Protein AF-A0A382Y6F1-F1 (afdb_monomer)

Structure (mmCIF, N/CA/C/O backbone):
data_AF-A0A382Y6F1-F1
#
_entry.id   AF-A0A382Y6F1-F1
#
loop_
_atom_site.group_PDB
_atom_site.id
_atom_site.type_symbol
_atom_site.label_atom_id
_atom_site.label_alt_id
_atom_site.label_comp_id
_atom_site.label_asym_id
_atom_site.label_entity_id
_atom_site.label_seq_id
_atom_site.pdbx_PDB_ins_code
_atom_site.Cartn_x
_atom_site.Cartn_y
_atom_site.Cartn_z
_atom_site.occupancy
_atom_site.B_iso_or_equiv
_atom_site.auth_seq_id
_atom_site.auth_comp_id
_atom_site.auth_asym_id
_atom_site.auth_atom_id
_atom_site.pdbx_PDB_model_num
ATOM 1 N N . MET A 1 1 ? -37.291 6.397 61.965 1.00 59.62 1 MET A N 1
ATOM 2 C CA . MET A 1 1 ? -37.569 5.621 60.736 1.00 59.62 1 MET A CA 1
ATOM 3 C C . MET A 1 1 ? -37.131 4.192 60.975 1.00 59.62 1 MET A C 1
ATOM 5 O O . MET A 1 1 ? -36.082 4.003 61.579 1.00 59.62 1 MET A O 1
ATOM 9 N N . ALA A 1 2 ? -37.925 3.203 60.569 1.00 69.38 2 ALA A N 1
ATOM 10 C CA . ALA A 1 2 ? -37.496 1.810 60.642 1.00 69.38 2 ALA A CA 1
ATOM 11 C C . ALA A 1 2 ? -36.341 1.593 59.651 1.00 69.38 2 ALA A C 1
ATOM 13 O O . ALA A 1 2 ? -36.499 1.849 58.460 1.00 69.38 2 ALA A O 1
ATOM 14 N N . GLN A 1 3 ? -35.178 1.169 60.147 1.00 81.94 3 GLN A N 1
ATOM 15 C CA . GLN A 1 3 ? -34.043 0.792 59.309 1.00 81.94 3 GLN A CA 1
ATOM 16 C C . GLN A 1 3 ? -34.113 -0.715 59.071 1.00 81.94 3 GLN A C 1
ATOM 18 O O . GLN A 1 3 ? -33.743 -1.520 59.928 1.00 81.94 3 GLN A O 1
ATOM 23 N N . TRP A 1 4 ? -34.626 -1.103 57.911 1.00 77.06 4 TRP A N 1
ATOM 24 C CA . TRP A 1 4 ? -34.653 -2.499 57.495 1.00 77.06 4 TRP A CA 1
ATOM 25 C C . TRP A 1 4 ? -33.256 -2.900 57.026 1.00 77.06 4 TRP A C 1
ATOM 27 O O . TRP A 1 4 ? -32.719 -2.313 56.093 1.00 77.06 4 TRP A O 1
ATOM 37 N N . ARG A 1 5 ? -32.643 -3.884 57.691 1.00 82.56 5 ARG A N 1
ATOM 38 C CA . ARG A 1 5 ? -31.288 -4.360 57.349 1.00 82.56 5 ARG A CA 1
ATOM 39 C C . ARG A 1 5 ? -31.281 -5.406 56.233 1.00 82.56 5 ARG A C 1
ATOM 41 O O . ARG A 1 5 ? -30.249 -5.625 55.614 1.00 82.56 5 ARG A O 1
ATOM 48 N N . LYS A 1 6 ? -32.417 -6.072 56.009 1.00 86.06 6 LYS A N 1
ATOM 49 C CA . LYS A 1 6 ? -32.609 -7.087 54.971 1.00 86.06 6 LYS A CA 1
ATOM 50 C C . LYS A 1 6 ? -34.077 -7.108 54.567 1.00 86.06 6 LYS A C 1
ATOM 52 O O . LYS A 1 6 ? -34.945 -7.197 55.432 1.00 86.06 6 LYS A O 1
ATOM 57 N N . VAL A 1 7 ? -34.333 -7.048 53.268 1.00 85.12 7 VAL A N 1
ATOM 58 C CA . VAL A 1 7 ? -35.661 -7.225 52.676 1.00 85.12 7 VAL A CA 1
ATOM 59 C C . VAL A 1 7 ? -35.587 -8.468 51.799 1.00 85.12 7 VAL A C 1
ATOM 61 O O . VAL A 1 7 ? -34.683 -8.587 50.977 1.00 85.12 7 VAL A O 1
ATOM 64 N N . VAL A 1 8 ? -36.495 -9.418 52.015 1.00 86.38 8 VAL A N 1
ATOM 65 C CA . VAL A 1 8 ? -36.628 -10.628 51.195 1.00 86.38 8 VAL A CA 1
ATOM 66 C C . VAL A 1 8 ? -38.060 -10.666 50.697 1.00 86.38 8 VAL A C 1
ATOM 68 O O . VAL A 1 8 ? -38.986 -10.646 51.505 1.00 86.38 8 VAL A O 1
ATOM 71 N N . VAL A 1 9 ? -38.231 -10.711 49.381 1.00 87.31 9 VAL A N 1
ATOM 72 C CA . VAL A 1 9 ? -39.531 -10.882 48.730 1.00 87.31 9 VAL A CA 1
ATOM 73 C C . VAL A 1 9 ? -39.550 -12.284 48.134 1.00 87.31 9 VAL A C 1
ATOM 75 O O . VAL A 1 9 ? -38.629 -12.656 47.409 1.00 87.31 9 VAL A O 1
ATOM 78 N N . SER A 1 10 ? -40.559 -13.084 48.477 1.00 89.31 10 SER A N 1
ATOM 79 C CA . SER A 1 10 ? -40.753 -14.432 47.944 1.00 89.31 10 SER A CA 1
ATOM 80 C C . SER A 1 10 ? -42.104 -14.531 47.240 1.00 89.31 10 SER A C 1
ATOM 82 O O . SER A 1 10 ? -43.112 -14.041 47.739 1.00 89.31 10 SER A O 1
ATOM 84 N N . GLY A 1 11 ? -42.125 -15.174 46.070 1.00 88.44 11 GLY A N 1
ATOM 85 C CA . GLY A 1 11 ? -43.357 -15.433 45.315 1.00 88.44 11 GLY A CA 1
ATOM 86 C C . GLY A 1 11 ? -43.872 -14.280 44.444 1.00 88.44 11 GLY A C 1
ATOM 87 O O . GLY A 1 11 ? -44.917 -14.439 43.821 1.00 88.44 11 GLY A O 1
ATOM 88 N N . SER A 1 12 ? -43.162 -13.150 44.358 1.00 87.56 12 SER A N 1
ATOM 89 C CA . SER A 1 12 ? -43.493 -12.038 43.455 1.00 87.56 12 SER A CA 1
ATOM 90 C C . SER A 1 12 ? -42.253 -11.243 43.037 1.00 87.56 12 SER A C 1
ATOM 92 O O . SER A 1 12 ? -41.193 -11.353 43.657 1.00 87.56 12 SER A O 1
ATOM 94 N N . THR A 1 13 ? -42.397 -10.406 42.007 1.00 86.62 13 THR A N 1
ATOM 95 C CA . THR A 1 13 ? -41.397 -9.398 41.632 1.00 86.62 13 THR A CA 1
ATOM 96 C C . THR A 1 13 ? -41.461 -8.228 42.610 1.00 86.62 13 THR A C 1
ATOM 98 O O . THR A 1 13 ? -42.547 -7.779 42.977 1.00 86.62 13 THR A O 1
ATOM 101 N N . ALA A 1 14 ? -40.304 -7.741 43.053 1.00 89.12 14 ALA A N 1
ATOM 102 C CA . ALA A 1 14 ? -40.222 -6.482 43.779 1.00 89.12 14 ALA A CA 1
ATOM 103 C C . ALA A 1 14 ? -40.112 -5.334 42.768 1.00 89.12 14 ALA A C 1
ATOM 105 O O . ALA A 1 14 ? -39.181 -5.309 41.966 1.00 89.12 14 ALA A O 1
ATOM 106 N N . GLU A 1 15 ? -41.052 -4.396 42.809 1.00 89.44 15 GLU A N 1
ATOM 107 C CA . GLU A 1 15 ? -41.037 -3.203 41.963 1.00 89.44 15 GLU A CA 1
ATOM 108 C C . GLU A 1 15 ? -40.514 -2.009 42.764 1.00 89.44 15 GLU A C 1
ATOM 110 O O . GLU A 1 15 ? -40.994 -1.713 43.861 1.00 89.44 15 GLU A O 1
ATOM 115 N N . PHE A 1 16 ? -39.514 -1.322 42.213 1.00 89.62 16 PHE A N 1
ATOM 116 C CA . PHE A 1 16 ? -38.912 -0.136 42.811 1.00 89.62 16 PHE A CA 1
ATOM 117 C C . PHE A 1 16 ? -38.922 1.004 41.796 1.00 89.62 16 PHE A C 1
ATOM 119 O O . PHE A 1 16 ? -38.462 0.834 40.672 1.00 89.62 16 PHE A O 1
ATOM 126 N N . ASN A 1 17 ? -39.386 2.185 42.207 1.00 89.44 17 ASN A N 1
ATOM 127 C CA . ASN A 1 17 ? -39.376 3.374 41.345 1.00 89.44 17 ASN A CA 1
ATOM 128 C C . ASN A 1 17 ? -37.986 4.023 41.262 1.00 89.44 17 ASN A C 1
ATOM 130 O O . ASN A 1 17 ? -37.622 4.597 40.243 1.00 89.44 17 ASN A O 1
ATOM 134 N N . HIS A 1 18 ? -37.224 3.967 42.356 1.00 91.62 18 HIS A N 1
ATOM 135 C CA . HIS A 1 18 ? -35.871 4.501 42.448 1.00 91.62 18 HIS A CA 1
ATOM 136 C C . HIS A 1 18 ? -35.058 3.617 43.388 1.00 91.62 18 HIS A C 1
ATOM 138 O O . HIS A 1 18 ? -35.472 3.358 44.520 1.00 91.62 18 HIS A O 1
ATOM 144 N N . VAL A 1 19 ? -33.891 3.179 42.929 1.00 91.88 19 VAL A N 1
ATOM 145 C CA . VAL A 1 19 ? -32.945 2.402 43.728 1.00 91.88 19 VAL A CA 1
ATOM 146 C C . VAL A 1 19 ? -31.726 3.280 43.980 1.00 91.88 19 VAL A C 1
ATOM 148 O O . VAL A 1 19 ? -30.981 3.590 43.059 1.00 91.88 19 VAL A O 1
ATOM 151 N N . SER A 1 20 ? -31.531 3.686 45.233 1.00 91.75 20 SER A N 1
ATOM 152 C CA . SER A 1 20 ? -30.320 4.371 45.689 1.00 91.75 20 SER A CA 1
ATOM 153 C C . SER A 1 20 ? -29.572 3.442 46.638 1.00 91.75 20 SER A C 1
ATOM 155 O O . SER A 1 20 ? -30.164 2.912 47.581 1.00 91.75 20 SER A O 1
ATOM 157 N N . ALA A 1 21 ? -28.285 3.222 46.379 1.00 91.62 21 ALA A N 1
ATOM 158 C CA . ALA A 1 21 ? -27.432 2.364 47.188 1.00 91.62 21 ALA A CA 1
ATOM 159 C C . ALA A 1 21 ? -26.293 3.186 47.798 1.00 91.62 21 ALA A C 1
ATOM 161 O O . ALA A 1 21 ? -25.649 3.973 47.113 1.00 91.62 21 ALA A O 1
ATOM 162 N N . SER A 1 22 ? -26.003 2.974 49.083 1.00 91.81 22 SER A N 1
ATOM 163 C CA . SER A 1 22 ? -24.829 3.558 49.751 1.00 91.81 22 SER A CA 1
ATOM 164 C C . SER A 1 22 ? -23.542 2.749 49.510 1.00 91.81 22 SER A C 1
ATOM 166 O O . SER A 1 22 ? -22.565 2.926 50.232 1.00 91.81 22 SER A O 1
ATOM 168 N N . GLY A 1 23 ? -23.569 1.801 48.570 1.00 93.00 23 GLY A N 1
ATOM 169 C CA . GLY A 1 23 ? -22.500 0.856 48.259 1.00 93.00 23 GLY A CA 1
ATOM 170 C C . GLY A 1 23 ? -22.827 0.053 46.997 1.00 93.00 23 GLY A C 1
ATOM 171 O O . GLY A 1 23 ? -23.703 0.441 46.225 1.00 93.00 23 GLY A O 1
ATOM 172 N N . ASN A 1 24 ? -22.143 -1.075 46.800 1.00 94.25 24 ASN A N 1
ATOM 173 C CA . ASN A 1 24 ? -22.275 -1.876 45.581 1.00 94.25 24 ASN A CA 1
ATOM 174 C C . ASN A 1 24 ? -23.647 -2.560 45.474 1.00 94.25 24 ASN A C 1
ATOM 176 O O . ASN A 1 24 ? -24.163 -3.111 46.448 1.00 94.25 24 ASN A O 1
ATOM 180 N N . LEU A 1 25 ? -24.179 -2.610 44.254 1.00 94.19 25 LEU A N 1
ATOM 181 C CA . LEU A 1 25 ? -25.236 -3.541 43.868 1.00 94.19 25 LEU A CA 1
ATOM 182 C C . LEU A 1 25 ? -24.564 -4.810 43.335 1.00 94.19 25 LEU A C 1
ATOM 184 O O . LEU A 1 25 ? -23.837 -4.748 42.348 1.00 94.19 25 LEU A O 1
ATOM 188 N N . VAL A 1 26 ? -24.764 -5.946 44.008 1.00 93.56 26 VAL A N 1
ATOM 189 C CA . VAL A 1 26 ? -24.103 -7.217 43.670 1.00 93.56 26 VAL A CA 1
ATOM 190 C C . VAL A 1 26 ? -25.130 -8.325 43.424 1.00 93.56 26 VAL A C 1
ATOM 192 O O . VAL A 1 26 ? -26.099 -8.426 44.183 1.00 93.56 26 VAL A O 1
ATOM 195 N N . PRO A 1 27 ? -24.945 -9.170 42.395 1.00 93.94 27 PRO A N 1
ATOM 196 C CA . PRO A 1 27 ? -25.761 -10.363 42.226 1.00 93.94 27 PRO A CA 1
ATOM 197 C C . PRO A 1 27 ? -25.438 -11.392 43.318 1.00 93.94 27 PRO A C 1
ATOM 199 O O . PRO A 1 27 ? -24.345 -11.406 43.883 1.00 93.94 27 PRO A O 1
ATOM 202 N N . VAL A 1 28 ? -26.391 -12.278 43.614 1.00 91.19 28 VAL A N 1
ATOM 203 C CA . VAL A 1 28 ? -26.206 -13.338 44.627 1.00 91.19 28 VAL A CA 1
ATOM 204 C C . VAL A 1 28 ? -25.256 -14.432 44.124 1.00 91.19 28 VAL A C 1
ATOM 206 O O . VAL A 1 28 ? -24.530 -15.039 44.907 1.00 91.19 28 VAL A O 1
ATOM 209 N N . THR A 1 29 ? -25.262 -14.671 42.814 1.00 92.94 29 THR A N 1
ATOM 210 C CA . THR A 1 29 ? -24.494 -15.704 42.109 1.00 92.94 29 THR A CA 1
ATOM 211 C C . THR A 1 29 ? -24.084 -15.184 40.737 1.00 92.94 29 THR A C 1
ATOM 213 O O . THR A 1 29 ? -24.840 -14.446 40.100 1.00 92.94 29 THR A O 1
ATOM 216 N N . THR A 1 30 ? -22.911 -15.589 40.264 1.00 94.12 30 THR A N 1
ATOM 217 C CA . THR A 1 30 ? -22.424 -15.263 38.918 1.00 94.12 30 THR A CA 1
ATOM 218 C C . THR A 1 30 ? -23.316 -15.883 37.839 1.00 94.12 30 THR A C 1
ATOM 220 O O . THR A 1 30 ? -23.894 -16.943 38.064 1.00 94.12 30 THR A O 1
ATOM 223 N N . ASP A 1 31 ? -23.403 -15.231 36.676 1.00 90.75 31 ASP A N 1
ATOM 224 C CA . ASP A 1 31 ? -24.049 -15.750 35.454 1.00 90.75 31 ASP A CA 1
ATOM 225 C C . ASP A 1 31 ? -25.576 -15.989 35.519 1.00 90.75 31 ASP A C 1
ATOM 227 O O . ASP A 1 31 ? -26.138 -16.714 34.710 1.00 90.75 31 ASP A O 1
ATOM 231 N N . LEU A 1 32 ? -26.287 -15.374 36.476 1.00 90.25 32 LEU A N 1
ATOM 232 C CA . LEU A 1 32 ? -27.757 -15.491 36.561 1.00 90.25 32 LEU A CA 1
ATOM 233 C C . LEU A 1 32 ? -28.509 -14.158 36.484 1.00 90.25 32 LEU A C 1
ATOM 235 O O . LEU A 1 32 ? -29.658 -14.127 36.051 1.00 90.25 32 LEU A O 1
ATOM 239 N N . SER A 1 33 ? -27.913 -13.059 36.950 1.00 92.81 33 SER A N 1
ATOM 240 C CA . SER A 1 33 ? -28.568 -11.744 36.965 1.00 92.81 33 SER A CA 1
ATOM 241 C C . SER A 1 33 ? -28.112 -10.892 35.785 1.00 92.81 33 SER A C 1
ATOM 243 O O . SER A 1 33 ? -26.913 -10.739 35.568 1.00 92.81 33 SER A O 1
ATOM 245 N N . SER A 1 34 ? -29.064 -10.296 35.066 1.00 94.31 34 SER A N 1
ATOM 246 C CA . SER A 1 34 ? -28.812 -9.328 33.997 1.00 94.31 34 SER A CA 1
ATOM 247 C C . SER A 1 34 ? -29.134 -7.900 34.441 1.00 94.31 34 SER A C 1
ATOM 249 O O . SER A 1 34 ? -29.949 -7.674 35.338 1.00 94.31 34 SER A O 1
ATOM 251 N N . LEU A 1 35 ? -28.526 -6.921 33.770 1.00 94.31 35 LEU A N 1
ATOM 252 C CA . LEU A 1 35 ? -28.945 -5.525 33.839 1.00 94.31 35 LEU A CA 1
ATOM 253 C C . LEU A 1 35 ? -29.891 -5.239 32.664 1.00 94.31 35 LEU A C 1
ATOM 255 O O . LEU A 1 35 ? -29.450 -5.040 31.536 1.00 94.31 35 LEU A O 1
ATOM 259 N N . GLY A 1 36 ? -31.197 -5.255 32.931 1.00 94.50 36 GLY A N 1
ATOM 260 C CA . GLY A 1 36 ? -32.233 -5.114 31.903 1.00 94.50 36 GLY A CA 1
ATOM 261 C C . GLY A 1 36 ? -32.565 -6.423 31.173 1.00 94.50 36 GLY A C 1
ATOM 262 O O . GLY A 1 36 ? -32.078 -7.503 31.522 1.00 94.50 36 GLY A O 1
ATOM 263 N N . THR A 1 37 ? -33.445 -6.322 30.174 1.00 95.25 37 THR A N 1
ATOM 264 C CA . THR A 1 37 ? -33.890 -7.430 29.307 1.00 95.25 37 THR A CA 1
ATOM 265 C C . THR A 1 37 ? -33.985 -6.970 27.846 1.00 95.25 37 THR A C 1
ATOM 267 O O . THR A 1 37 ? -33.882 -5.778 27.563 1.00 95.25 37 THR A O 1
ATOM 270 N N . SER A 1 38 ? -34.264 -7.886 26.912 1.00 94.94 38 SER A N 1
ATOM 271 C CA . SER A 1 38 ? -34.440 -7.566 25.483 1.00 94.94 38 SER A CA 1
ATOM 272 C C . SER A 1 38 ? -35.618 -6.633 25.168 1.00 94.94 38 SER A C 1
ATOM 274 O O . SER A 1 38 ? -35.669 -6.070 24.080 1.00 94.94 38 SER A O 1
ATOM 276 N N . THR A 1 39 ? -36.564 -6.467 26.097 1.00 96.00 39 THR A N 1
ATOM 277 C CA . THR A 1 39 ? -37.741 -5.590 25.930 1.00 96.00 39 THR A CA 1
ATOM 278 C C . THR A 1 39 ? -37.810 -4.471 26.968 1.00 96.00 39 THR A C 1
ATOM 280 O O . THR A 1 39 ? -38.656 -3.589 26.857 1.00 96.00 39 THR A O 1
ATOM 283 N N . LEU A 1 40 ? -36.918 -4.493 27.963 1.00 93.88 40 LEU A N 1
ATOM 284 C CA . LEU A 1 40 ? -36.822 -3.510 29.042 1.00 93.88 40 LEU A CA 1
ATOM 285 C C . LEU A 1 40 ? -35.360 -3.083 29.167 1.00 93.88 40 LEU A C 1
ATOM 287 O O . LEU A 1 40 ? -34.591 -3.659 29.942 1.00 93.88 40 LEU A O 1
ATOM 291 N N . ASN A 1 41 ? -34.979 -2.111 28.349 1.00 95.62 41 ASN A N 1
ATOM 292 C CA . ASN A 1 41 ? -33.641 -1.546 28.297 1.00 95.62 41 ASN A CA 1
ATOM 293 C C . ASN A 1 41 ? -33.525 -0.291 29.172 1.00 95.62 41 ASN A C 1
ATOM 295 O O . ASN A 1 41 ? -34.500 0.413 29.433 1.00 95.62 41 ASN A O 1
ATOM 299 N N . PHE A 1 42 ? -32.300 -0.004 29.608 1.00 95.94 42 PHE A N 1
ATOM 300 C CA . PHE A 1 42 ? -31.955 1.323 30.107 1.00 95.94 42 PHE A CA 1
ATOM 301 C C . PHE A 1 42 ? -31.768 2.255 28.911 1.00 95.94 42 PHE A C 1
ATOM 303 O O . PHE A 1 42 ? -31.243 1.830 27.881 1.00 95.94 42 PHE A O 1
ATOM 310 N N . SER A 1 43 ? -32.198 3.511 29.039 1.00 96.19 43 SER A N 1
ATOM 311 C CA . SER A 1 43 ? -31.938 4.518 28.006 1.00 96.19 43 SER A CA 1
ATOM 312 C C . SER A 1 43 ? -30.449 4.829 27.905 1.00 96.19 43 SER A C 1
ATOM 314 O O . SER A 1 43 ? -29.920 4.951 26.808 1.00 96.19 43 SER A O 1
ATOM 316 N N . ASP A 1 44 ? -29.782 4.907 29.057 1.00 96.88 44 ASP A N 1
ATOM 317 C CA . ASP A 1 44 ? -28.420 5.397 29.181 1.00 96.88 44 ASP A CA 1
ATOM 318 C C . ASP A 1 44 ? -27.648 4.622 30.251 1.00 96.88 44 ASP A C 1
ATOM 320 O O . ASP A 1 44 ? -28.222 4.082 31.204 1.00 96.88 44 ASP A O 1
ATOM 324 N N . LEU A 1 45 ? -26.323 4.637 30.120 1.00 94.25 45 LEU A N 1
ATOM 325 C CA . LEU A 1 45 ? -25.384 4.167 31.129 1.00 94.25 45 LEU A CA 1
ATOM 326 C C . LEU A 1 45 ? -24.369 5.280 31.406 1.00 94.25 45 LEU A C 1
ATOM 328 O O . LEU A 1 45 ? -23.522 5.578 30.569 1.00 94.25 45 LEU A O 1
ATOM 332 N N . PHE A 1 46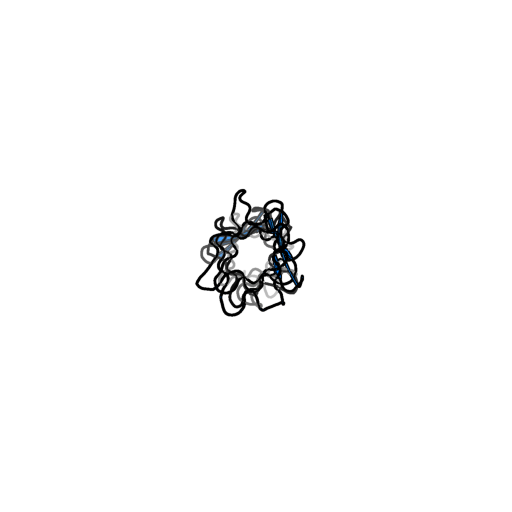 ? -24.453 5.888 32.589 1.00 93.44 46 PHE A N 1
ATOM 333 C CA . PHE A 1 46 ? -23.512 6.914 33.035 1.00 93.44 46 PHE A CA 1
ATOM 334 C C . PHE A 1 46 ? -22.543 6.310 34.047 1.00 93.44 46 PHE A C 1
ATOM 336 O O . PHE A 1 46 ? -22.962 5.793 35.083 1.00 93.44 46 PHE A O 1
ATOM 343 N N . LEU A 1 47 ? -21.252 6.382 33.742 1.00 93.19 47 LEU A N 1
ATOM 344 C CA . LEU A 1 47 ? -20.174 5.848 34.563 1.00 93.19 47 LEU A CA 1
ATOM 345 C C . LEU A 1 47 ? -19.160 6.958 34.846 1.00 93.19 47 LEU A C 1
ATOM 347 O O . LEU A 1 47 ? -18.815 7.721 33.947 1.00 93.19 47 LEU A O 1
ATOM 351 N N . ASP A 1 48 ? -18.685 7.046 36.086 1.00 91.94 48 ASP A N 1
ATOM 352 C CA . ASP A 1 48 ? -17.665 8.027 36.472 1.00 91.94 48 ASP A CA 1
ATOM 353 C C . ASP A 1 48 ? -16.288 7.675 35.876 1.00 91.94 48 ASP A C 1
ATOM 355 O O . ASP A 1 48 ? -16.068 6.547 35.425 1.00 91.94 48 ASP A O 1
ATOM 359 N N . SER A 1 49 ? -15.363 8.636 35.865 1.00 87.62 49 SER A N 1
ATOM 360 C CA . SER A 1 49 ? -13.976 8.446 35.417 1.00 87.62 49 SER A CA 1
ATOM 361 C C . SER A 1 49 ? -13.306 7.277 36.143 1.00 87.62 49 SER A C 1
ATOM 363 O O . SER A 1 49 ? -13.371 7.179 37.370 1.00 87.62 49 SER A O 1
ATOM 365 N N . GLY A 1 50 ? -12.665 6.381 35.386 1.00 87.00 50 GLY A N 1
ATOM 366 C CA . GLY A 1 50 ? -12.035 5.176 35.934 1.00 87.00 50 GLY A CA 1
ATOM 367 C C . GLY A 1 50 ? -13.002 4.033 36.260 1.00 87.00 50 GLY A C 1
ATOM 368 O O . GLY A 1 50 ? -12.582 3.032 36.843 1.00 87.00 50 GLY A O 1
ATOM 369 N N . ALA A 1 51 ? -14.282 4.141 35.892 1.00 94.44 51 ALA A N 1
ATOM 370 C CA . ALA A 1 51 ? -15.190 3.002 35.952 1.00 94.44 51 ALA A CA 1
ATOM 371 C C . ALA A 1 51 ? -14.703 1.848 35.061 1.00 94.44 51 ALA A C 1
ATOM 373 O O . ALA A 1 51 ? -14.146 2.062 33.984 1.00 94.44 51 ALA A O 1
ATOM 374 N N . VAL A 1 52 ? -14.966 0.620 35.513 1.00 95.69 52 VAL A N 1
ATOM 375 C CA . VAL A 1 52 ? -14.546 -0.615 34.844 1.00 95.69 52 VAL A CA 1
ATOM 376 C C . VAL A 1 52 ? -15.773 -1.458 34.524 1.00 95.69 52 VAL A C 1
ATOM 378 O O . VAL A 1 52 ? -16.490 -1.883 35.433 1.00 95.69 52 VAL A O 1
ATOM 381 N N . VAL A 1 53 ? -15.987 -1.757 33.246 1.00 96.44 53 VAL A N 1
ATOM 382 C CA . VAL A 1 53 ? -16.840 -2.879 32.838 1.00 96.44 53 VAL A CA 1
ATOM 383 C C . VAL A 1 53 ? -15.943 -4.105 32.768 1.00 96.44 53 VAL A C 1
ATOM 385 O O . VAL A 1 53 ? -15.060 -4.175 31.921 1.00 96.44 53 VAL A O 1
ATOM 388 N N . ASN A 1 54 ? -16.122 -5.038 33.699 1.00 95.38 54 ASN A N 1
ATOM 389 C CA . ASN A 1 54 ? -15.246 -6.194 33.857 1.00 95.38 54 ASN A CA 1
ATOM 390 C C . ASN A 1 54 ? -15.953 -7.471 33.389 1.00 95.38 54 ASN A C 1
ATOM 392 O O . ASN A 1 54 ? -16.969 -7.875 33.960 1.00 95.38 54 ASN A O 1
ATOM 396 N N . PHE A 1 55 ? -15.394 -8.110 32.369 1.00 95.50 55 PHE A N 1
ATOM 397 C CA . PHE A 1 55 ? -15.868 -9.370 31.822 1.00 95.50 55 PHE A CA 1
ATOM 398 C C . PHE A 1 55 ? -15.075 -10.536 32.415 1.00 95.50 55 PHE A C 1
ATOM 400 O O . PHE A 1 55 ? -13.845 -10.516 32.475 1.00 95.50 55 PHE A O 1
ATOM 407 N N . ASN A 1 56 ? -15.810 -11.562 32.856 1.00 94.50 56 ASN A N 1
ATOM 408 C CA . ASN A 1 56 ? -15.269 -12.814 33.389 1.00 94.50 56 ASN A CA 1
ATOM 409 C C . ASN A 1 56 ? -14.137 -12.622 34.424 1.00 94.50 56 ASN A C 1
ATOM 411 O O . ASN A 1 56 ? -13.121 -13.308 34.407 1.00 94.50 56 ASN A O 1
ATOM 415 N N . SER A 1 57 ? -14.322 -11.686 35.358 1.00 94.50 57 SER A N 1
ATOM 416 C CA . SER A 1 57 ? -13.381 -11.433 36.461 1.00 94.50 57 SER A CA 1
ATOM 417 C C . SER A 1 57 ? -11.961 -11.034 36.022 1.00 94.50 57 SER A C 1
ATOM 419 O O . SER A 1 57 ? -10.995 -11.350 36.715 1.00 94.50 57 SER A O 1
ATOM 421 N N . GLY A 1 58 ? -11.835 -10.297 34.917 1.00 93.19 58 GLY A N 1
ATOM 422 C CA . GLY A 1 58 ? -10.588 -9.678 34.460 1.00 93.19 58 GLY A CA 1
ATOM 423 C C . GLY A 1 58 ? -10.011 -10.280 33.184 1.00 93.19 58 GLY A C 1
ATOM 424 O O . GLY A 1 58 ? -8.926 -9.880 32.789 1.00 93.19 58 GLY A O 1
ATOM 425 N N . ASP A 1 59 ? -10.720 -11.210 32.544 1.00 93.44 59 ASP A N 1
ATOM 426 C CA . ASP A 1 59 ? -10.346 -11.721 31.218 1.00 93.44 59 ASP A CA 1
ATOM 427 C C . ASP A 1 59 ? -10.379 -10.605 30.164 1.00 93.44 59 ASP A C 1
ATOM 429 O O . ASP A 1 59 ? -9.515 -10.514 29.299 1.00 93.44 59 ASP A O 1
ATOM 433 N N . MET A 1 60 ? -11.372 -9.722 30.290 1.00 96.31 60 MET A N 1
ATOM 434 C CA . MET A 1 60 ? -11.539 -8.537 29.462 1.00 96.31 60 MET A CA 1
ATOM 435 C C . MET A 1 60 ? -12.061 -7.378 30.308 1.00 96.31 60 MET A C 1
ATOM 437 O O . MET A 1 60 ? -12.942 -7.571 31.151 1.00 96.31 60 MET A O 1
ATOM 441 N N . THR A 1 61 ? -11.580 -6.158 30.078 1.00 95.19 61 THR A N 1
ATOM 442 C CA . THR A 1 61 ? -12.150 -4.958 30.707 1.00 95.19 61 THR A CA 1
ATOM 443 C C . THR A 1 61 ? -12.332 -3.815 29.721 1.00 95.19 61 THR A C 1
ATOM 445 O O . THR A 1 61 ? -11.549 -3.653 28.791 1.00 95.19 61 THR A O 1
ATOM 448 N N . LEU A 1 62 ? -13.374 -3.013 29.946 1.00 95.06 62 LEU A N 1
ATOM 449 C CA . LEU A 1 62 ? -13.566 -1.720 29.302 1.00 95.06 62 LEU A CA 1
ATOM 450 C C . LEU A 1 62 ? -13.419 -0.628 30.357 1.00 95.06 62 LEU A C 1
ATOM 452 O O . LEU A 1 62 ? -14.183 -0.593 31.327 1.00 95.06 62 LEU A O 1
ATOM 456 N N . THR A 1 63 ? -12.448 0.256 30.171 1.00 93.19 63 THR A N 1
ATOM 457 C CA . THR A 1 63 ? -12.235 1.417 31.042 1.00 93.19 63 THR A CA 1
ATOM 458 C C . THR A 1 63 ? -12.250 2.698 30.224 1.00 93.19 63 THR A C 1
ATOM 460 O O . THR A 1 63 ? -12.139 2.665 28.997 1.00 93.19 63 THR A O 1
ATOM 463 N N . HIS A 1 64 ? -12.423 3.838 30.889 1.00 88.69 64 HIS A N 1
ATOM 464 C CA . HIS A 1 64 ? -12.300 5.136 30.237 1.00 88.69 64 HIS A CA 1
ATOM 465 C C . HIS A 1 64 ? -11.515 6.118 31.101 1.00 88.69 64 HIS A C 1
ATOM 467 O O . HIS A 1 64 ? -11.699 6.200 32.320 1.00 88.69 64 HIS A O 1
ATOM 473 N N . ALA A 1 65 ? -10.612 6.841 30.447 1.00 82.12 65 ALA A N 1
ATOM 474 C CA . ALA A 1 65 ? -9.825 7.920 31.024 1.00 82.12 65 ALA A CA 1
ATOM 475 C C . ALA A 1 65 ? -9.344 8.836 29.894 1.00 82.12 65 ALA A C 1
ATOM 477 O O . ALA A 1 65 ? -9.138 8.386 28.774 1.00 82.12 65 ALA A O 1
ATOM 478 N N . SER A 1 66 ? -9.136 10.123 30.179 1.00 79.69 66 SER A N 1
ATOM 479 C CA . SER A 1 66 ? -8.427 11.041 29.269 1.00 79.69 66 SER A CA 1
ATOM 480 C C . SER A 1 66 ? -8.937 11.061 27.813 1.00 79.69 66 SER A C 1
ATOM 482 O O . SER A 1 66 ? -8.141 11.163 26.885 1.00 79.69 66 SER A O 1
ATOM 484 N N . ASN A 1 67 ? -10.262 11.014 27.616 1.00 79.25 67 ASN A N 1
ATOM 485 C CA . ASN A 1 67 ? -10.926 10.954 26.301 1.00 79.25 67 ASN A CA 1
ATOM 486 C C . ASN A 1 67 ? -10.623 9.686 25.476 1.00 79.25 67 ASN A C 1
ATOM 488 O O . ASN A 1 67 ? -10.761 9.700 24.256 1.00 79.25 67 ASN A O 1
ATOM 492 N N . GLU A 1 68 ? -10.247 8.592 26.133 1.00 80.94 68 GLU A N 1
ATOM 493 C CA . GLU A 1 68 ? -10.004 7.286 25.526 1.00 80.94 68 GLU A CA 1
ATOM 494 C C . GLU A 1 68 ? -10.893 6.218 26.176 1.00 80.94 68 GLU A C 1
ATOM 496 O O . GLU A 1 68 ? -11.169 6.258 27.379 1.00 80.94 68 GLU A O 1
ATOM 501 N N . VAL A 1 69 ? -11.318 5.244 25.369 1.00 87.94 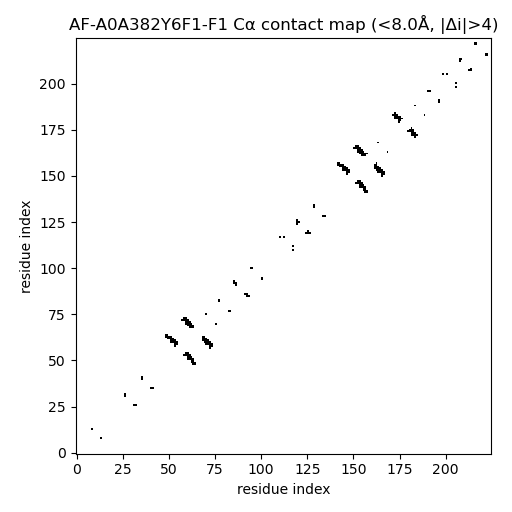69 VAL A N 1
ATOM 502 C CA . VAL A 1 69 ? -11.870 3.972 25.843 1.00 87.94 69 VAL A CA 1
ATOM 503 C C . VAL A 1 69 ? -10.804 2.903 25.649 1.00 87.94 69 VAL A C 1
ATOM 505 O O . VAL A 1 69 ? -10.356 2.678 24.526 1.00 87.94 69 VAL A O 1
ATOM 508 N N . GLN A 1 70 ? -10.418 2.239 26.733 1.00 87.44 70 GLN A N 1
ATOM 509 C CA . GLN A 1 70 ? -9.407 1.188 26.712 1.00 87.44 70 GLN A CA 1
ATOM 510 C C . GLN A 1 70 ? -10.074 -0.176 26.847 1.00 87.44 70 GLN A C 1
ATOM 512 O O . GLN A 1 70 ? -10.874 -0.394 27.759 1.00 87.44 70 GLN A O 1
ATOM 517 N N . VAL A 1 71 ? -9.720 -1.078 25.933 1.00 91.12 71 VAL A N 1
ATOM 518 C CA . VAL A 1 71 ? -10.036 -2.507 25.988 1.00 91.12 71 VAL A CA 1
ATOM 519 C C . VAL A 1 71 ? -8.761 -3.223 26.423 1.00 91.12 71 VAL A C 1
ATOM 521 O O . VAL A 1 71 ? -7.763 -3.151 25.708 1.00 91.12 71 VAL A O 1
ATOM 524 N N . ASP A 1 72 ? -8.786 -3.864 27.589 1.00 92.56 72 ASP A N 1
ATOM 525 C CA . ASP A 1 72 ? -7.664 -4.665 28.097 1.00 92.56 72 ASP A CA 1
ATOM 526 C C . ASP A 1 72 ? -8.052 -6.141 28.187 1.00 92.56 72 ASP A C 1
ATOM 528 O O . ASP A 1 72 ? -9.177 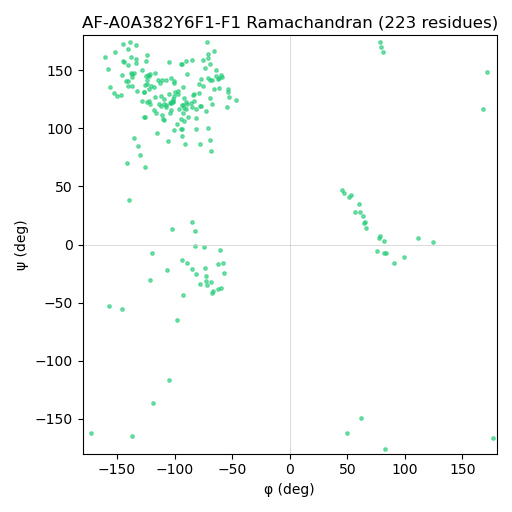-6.454 28.583 1.00 92.56 72 ASP A O 1
ATOM 532 N N . GLY A 1 73 ? -7.110 -7.023 27.847 1.00 88.12 73 GLY A N 1
ATOM 533 C CA . GLY A 1 73 ? -7.357 -8.441 27.581 1.00 88.12 73 GLY A CA 1
ATOM 534 C C . GLY A 1 73 ? -7.929 -8.708 26.180 1.00 88.12 73 GLY A C 1
ATOM 535 O O . GLY A 1 73 ? -8.290 -7.781 25.463 1.00 88.12 73 GLY A O 1
ATOM 536 N N . GLY A 1 74 ? -7.989 -9.988 25.791 1.00 86.19 74 GLY A N 1
ATOM 537 C CA . GLY A 1 74 ? -8.672 -10.481 24.582 1.00 86.19 74 GLY A CA 1
ATOM 538 C C . GLY A 1 74 ? -8.381 -9.770 23.246 1.00 86.19 74 GLY A C 1
ATOM 539 O O . GLY A 1 74 ? -7.396 -9.056 23.079 1.00 86.19 74 GLY A O 1
ATOM 540 N N . ASP A 1 75 ? -9.279 -9.995 22.281 1.00 83.19 75 ASP A N 1
ATOM 541 C CA . ASP A 1 75 ? -9.335 -9.282 21.001 1.00 83.19 75 ASP A CA 1
ATOM 542 C C . ASP A 1 75 ? -10.616 -8.435 20.945 1.00 83.19 75 ASP A C 1
ATOM 544 O O . ASP A 1 75 ? -11.703 -8.902 21.302 1.00 83.19 75 ASP A O 1
ATOM 548 N N . LEU A 1 76 ? -10.523 -7.205 20.431 1.00 86.06 76 LEU A N 1
ATOM 549 C CA . LEU A 1 76 ? -11.706 -6.452 20.014 1.00 86.06 76 LEU A CA 1
ATOM 550 C C . LEU A 1 76 ? -12.128 -6.920 18.617 1.00 86.06 76 LEU A C 1
ATOM 552 O O . LEU A 1 76 ? -11.567 -6.486 17.609 1.00 86.06 76 LEU A O 1
ATOM 556 N N . VAL A 1 77 ? -13.134 -7.791 18.560 1.00 81.38 77 VAL A N 1
ATOM 557 C CA . VAL A 1 77 ? -13.683 -8.295 17.296 1.00 81.38 77 VAL A CA 1
ATOM 558 C C . VAL A 1 77 ? -14.867 -7.437 16.857 1.00 81.38 77 VAL A C 1
ATOM 560 O O . VAL A 1 77 ? -15.878 -7.334 17.550 1.00 81.38 77 VAL A O 1
ATOM 563 N N . ILE A 1 78 ? -14.751 -6.831 15.676 1.00 80.75 78 ILE A N 1
ATOM 564 C CA . ILE A 1 78 ? -15.842 -6.117 15.011 1.00 80.75 78 ILE A CA 1
ATOM 565 C C . ILE A 1 78 ? -16.420 -7.043 13.937 1.00 80.75 78 ILE A C 1
ATOM 567 O O . ILE A 1 78 ? -15.857 -7.194 12.859 1.00 80.75 78 ILE A O 1
ATOM 571 N N . GLU A 1 79 ? -17.525 -7.707 14.269 1.00 75.12 79 GLU A N 1
ATOM 572 C CA . GLU A 1 79 ? -18.160 -8.731 13.429 1.00 75.12 79 GLU A CA 1
ATOM 573 C C . GLU A 1 79 ? -18.924 -8.139 12.230 1.00 75.12 79 GLU A C 1
ATOM 575 O O . GLU A 1 79 ? -19.407 -7.003 12.272 1.00 75.12 79 GLU A O 1
ATOM 580 N N . SER A 1 80 ? -19.149 -8.960 11.196 1.00 77.62 80 SER A N 1
ATOM 581 C CA . SER A 1 80 ? -19.934 -8.616 9.991 1.00 77.62 80 SER A CA 1
ATOM 582 C C . SER A 1 80 ? -19.343 -7.448 9.171 1.00 77.62 80 SER A C 1
ATOM 584 O O . SER A 1 80 ? -18.134 -7.278 9.097 1.00 77.62 80 SER A O 1
ATOM 586 N N . THR A 1 81 ? -20.175 -6.647 8.494 1.00 56.84 81 THR A N 1
ATOM 587 C CA . THR A 1 81 ? -19.743 -5.504 7.662 1.00 56.84 81 THR A CA 1
ATOM 588 C C . THR A 1 81 ? -19.533 -4.214 8.467 1.00 56.84 81 THR A C 1
ATOM 590 O O . THR A 1 81 ? -19.605 -3.115 7.908 1.00 56.84 81 THR A O 1
ATOM 593 N N . ASN A 1 82 ? -19.364 -4.319 9.788 1.00 60.66 82 ASN A N 1
ATOM 594 C CA . ASN A 1 82 ? -19.203 -3.163 10.664 1.00 60.66 82 ASN A CA 1
ATOM 595 C C . ASN A 1 82 ? -17.828 -2.515 10.444 1.00 60.66 82 ASN A C 1
ATOM 597 O O . ASN A 1 82 ? -16.834 -3.192 10.194 1.00 60.66 82 ASN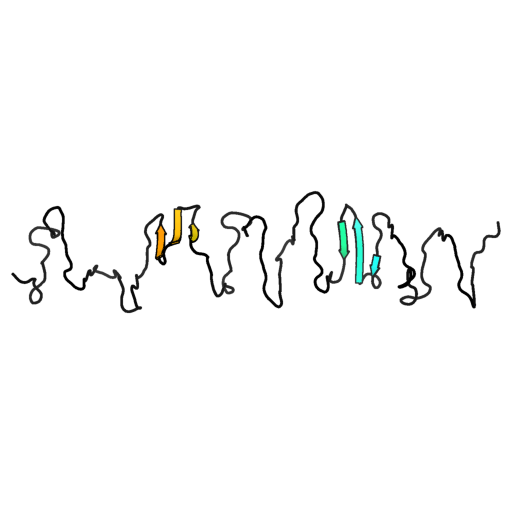 A O 1
ATOM 601 N N . LYS A 1 83 ? -17.773 -1.184 10.519 1.00 62.59 83 LYS A N 1
ATOM 602 C CA . LYS A 1 83 ? -16.547 -0.404 10.306 1.00 62.59 83 LYS A CA 1
ATOM 603 C C . LYS A 1 83 ? -15.986 0.067 11.643 1.00 62.59 83 LYS A C 1
ATOM 605 O O . LYS A 1 83 ? -16.751 0.484 12.509 1.00 62.59 83 LYS A O 1
ATOM 610 N N . ILE A 1 84 ? -14.661 0.091 11.768 1.00 76.56 84 ILE A N 1
ATOM 611 C CA . ILE A 1 84 ? -13.994 0.901 12.791 1.00 76.56 84 ILE A CA 1
ATOM 612 C C . ILE A 1 84 ? -13.914 2.321 12.236 1.00 76.56 84 ILE A C 1
ATOM 614 O O . ILE A 1 84 ? -13.207 2.577 11.263 1.00 76.56 84 ILE A O 1
ATOM 618 N N . GLY A 1 85 ? -14.703 3.228 12.807 1.00 62.94 85 GLY A N 1
ATOM 619 C CA . GLY A 1 85 ? -14.594 4.649 12.514 1.00 62.94 85 GLY A CA 1
ATOM 620 C C . GLY A 1 85 ? -13.458 5.250 13.330 1.00 62.94 85 GLY A C 1
ATOM 621 O O . GLY A 1 85 ? -13.534 5.276 14.554 1.00 62.94 85 GLY A O 1
ATOM 622 N N . PHE A 1 86 ? -12.433 5.750 12.657 1.00 68.25 86 PHE A N 1
ATOM 623 C CA . PHE A 1 86 ? -11.561 6.775 13.215 1.00 68.25 86 PHE A CA 1
ATOM 624 C C . PHE A 1 86 ? -12.209 8.106 12.804 1.00 68.25 86 PHE A C 1
ATOM 626 O O . PHE A 1 86 ? -12.562 8.265 11.636 1.00 68.25 86 PHE A O 1
ATOM 633 N N . GLY A 1 87 ? -12.553 8.970 13.764 1.00 51.03 87 GLY A N 1
ATOM 634 C CA . GLY A 1 87 ? -13.252 10.222 13.470 1.00 51.03 87 GLY A CA 1
ATOM 635 C C . GLY A 1 87 ? -13.808 10.926 14.709 1.00 51.03 87 GLY A C 1
ATOM 636 O O . GLY A 1 87 ? -14.690 10.417 15.396 1.00 51.03 87 GLY A O 1
ATOM 637 N N . GLY A 1 88 ? -13.291 12.128 14.964 1.00 50.78 88 GLY A N 1
ATOM 638 C CA . GLY A 1 88 ? -13.633 13.049 16.051 1.00 50.78 88 GLY A CA 1
ATOM 639 C C . GLY A 1 88 ? -12.616 14.195 16.052 1.00 50.78 88 GLY A C 1
ATOM 640 O O . GLY A 1 88 ? -11.484 14.008 15.618 1.00 50.78 88 GLY A O 1
ATOM 641 N N . ALA A 1 89 ? -12.996 15.409 16.452 1.00 52.38 89 ALA A N 1
ATOM 642 C CA . ALA A 1 89 ? -12.022 16.501 16.516 1.00 52.38 89 ALA A CA 1
ATOM 643 C C . ALA A 1 89 ? -10.965 16.209 17.607 1.00 52.38 89 ALA A C 1
ATOM 645 O O . ALA A 1 89 ? -11.368 15.888 18.727 1.00 52.38 89 ALA A O 1
ATOM 646 N N . PRO A 1 90 ? -9.651 16.379 17.344 1.00 50.19 90 PRO A N 1
ATOM 647 C CA . PRO A 1 90 ? -9.022 16.852 16.108 1.00 50.19 90 PRO A CA 1
ATOM 648 C C . PRO A 1 90 ? -8.683 15.730 15.102 1.00 50.19 90 PRO A C 1
ATOM 650 O O . PRO A 1 90 ? -8.316 14.617 15.458 1.00 50.19 90 PRO A O 1
ATOM 653 N N . SER A 1 91 ? -8.782 16.084 13.819 1.00 62.41 91 SER A N 1
ATOM 654 C CA . SER A 1 91 ? -8.721 15.235 12.624 1.00 62.41 91 SER A CA 1
ATOM 655 C C . SER A 1 91 ? -7.348 14.609 12.327 1.00 62.41 91 SER A C 1
ATOM 657 O O . SER A 1 91 ? -6.631 15.070 11.434 1.00 62.41 91 SER A O 1
ATOM 659 N N . THR A 1 92 ? -7.002 13.524 13.012 1.00 56.66 92 THR A N 1
ATOM 660 C CA . THR A 1 92 ? -5.975 12.585 12.537 1.00 56.66 92 THR A CA 1
ATOM 661 C C . THR A 1 92 ? -6.473 11.164 12.729 1.00 56.66 92 THR A C 1
ATOM 663 O O . THR A 1 92 ? -6.292 10.574 13.789 1.00 56.66 92 THR A O 1
ATOM 666 N N . ASP A 1 93 ? -7.115 10.617 11.706 1.00 72.12 93 ASP A N 1
ATOM 667 C CA . ASP A 1 93 ? -7.494 9.211 11.691 1.00 72.12 93 ASP A CA 1
ATOM 668 C C . ASP A 1 93 ? -6.225 8.379 11.475 1.00 72.12 93 ASP A C 1
ATOM 670 O O . ASP A 1 93 ? -5.571 8.499 10.436 1.00 72.12 93 ASP A O 1
ATOM 674 N N . TYR A 1 94 ? -5.830 7.576 12.465 1.00 70.62 94 TYR A N 1
ATOM 675 C CA . TYR A 1 94 ? -4.645 6.725 12.372 1.00 70.62 94 TYR A CA 1
ATOM 676 C C . TYR A 1 94 ? -4.893 5.324 12.928 1.00 70.62 94 TYR A C 1
ATOM 678 O O . TYR A 1 94 ? -5.588 5.128 13.922 1.00 70.62 94 TYR A O 1
ATOM 686 N N . ILE A 1 95 ? -4.230 4.348 12.311 1.00 81.44 95 ILE A N 1
ATOM 687 C CA . ILE A 1 95 ? -3.936 3.048 12.911 1.00 81.44 95 ILE A CA 1
ATOM 688 C C . ILE A 1 95 ? -2.432 3.060 13.171 1.00 81.44 95 ILE A C 1
ATOM 690 O O . ILE A 1 95 ? -1.646 3.001 12.230 1.00 81.44 95 ILE A O 1
ATOM 694 N N . GLN A 1 96 ? -2.023 3.178 14.434 1.00 71.00 96 GLN A N 1
ATOM 695 C CA . GLN A 1 96 ? -0.612 3.214 14.816 1.00 71.00 96 GLN A CA 1
ATOM 696 C C . GLN A 1 96 ? -0.309 2.087 15.796 1.00 71.00 96 GLN A C 1
ATOM 698 O O . GLN A 1 96 ? -1.033 1.876 16.769 1.00 71.00 96 GLN A O 1
ATOM 703 N N . LYS A 1 97 ? 0.792 1.382 15.545 1.00 70.88 97 LYS A N 1
ATOM 704 C CA . LYS A 1 97 ? 1.434 0.453 16.475 1.00 70.88 97 LYS A CA 1
ATOM 705 C C . LYS A 1 97 ? 2.936 0.740 16.467 1.00 70.88 97 LYS A C 1
ATOM 707 O O . LYS A 1 97 ? 3.453 1.305 15.511 1.00 70.88 97 LYS A O 1
ATOM 712 N N . SER A 1 98 ? 3.637 0.378 17.541 1.00 70.94 98 SER A N 1
ATOM 713 C CA . SER A 1 98 ? 5.104 0.499 17.637 1.00 70.94 98 SER A CA 1
ATOM 714 C C . SER A 1 98 ? 5.857 -0.565 16.825 1.00 70.94 98 SER A C 1
ATOM 716 O O . SER A 1 98 ? 7.084 -0.578 16.808 1.00 70.94 98 SER A O 1
ATOM 718 N N . THR A 1 99 ? 5.113 -1.471 16.192 1.00 76.62 99 THR A N 1
ATOM 719 C CA . THR A 1 99 ? 5.572 -2.587 15.359 1.00 76.62 99 THR A CA 1
ATOM 720 C C . THR A 1 99 ? 4.680 -2.657 14.114 1.00 76.62 99 THR A C 1
ATOM 722 O O . THR A 1 99 ? 3.948 -1.707 13.823 1.00 76.62 99 THR A O 1
ATOM 725 N N . ASP A 1 100 ? 4.712 -3.771 13.390 1.00 79.69 100 ASP A N 1
ATOM 726 C CA . ASP A 1 100 ? 3.978 -3.945 12.142 1.00 79.69 100 ASP A CA 1
ATOM 727 C C . ASP A 1 100 ? 2.455 -3.863 12.313 1.00 79.69 100 ASP A C 1
ATOM 729 O O . ASP A 1 100 ? 1.857 -4.411 13.245 1.00 79.69 100 ASP A O 1
ATOM 733 N N . VAL A 1 101 ? 1.801 -3.247 11.329 1.00 88.00 101 VAL A N 1
ATOM 734 C CA . VAL A 1 101 ? 0.359 -3.386 11.116 1.00 88.00 101 VAL A CA 1
ATOM 735 C C . VAL A 1 101 ? 0.148 -4.497 10.092 1.00 88.00 101 VAL A C 1
ATOM 737 O O . VAL A 1 101 ? 0.424 -4.322 8.908 1.00 88.00 101 VAL A O 1
ATOM 740 N N . LYS A 1 102 ? -0.352 -5.653 10.536 1.00 85.69 102 LYS A N 1
ATOM 741 C CA . LYS A 1 102 ? -0.688 -6.771 9.646 1.00 85.69 102 LYS A CA 1
ATOM 742 C C . LYS A 1 102 ? -2.159 -6.706 9.242 1.00 85.69 102 LYS A C 1
ATOM 744 O O . LYS A 1 102 ? -3.035 -6.808 10.095 1.00 85.69 102 LYS A O 1
ATOM 749 N N . ILE A 1 103 ? -2.423 -6.605 7.940 1.00 89.94 103 ILE A N 1
ATOM 750 C CA . ILE A 1 103 ? -3.770 -6.691 7.365 1.00 89.94 103 ILE A CA 1
ATOM 751 C C . ILE A 1 103 ? -3.885 -8.032 6.639 1.00 89.94 103 ILE A C 1
ATOM 753 O O . ILE A 1 103 ? -3.113 -8.312 5.725 1.00 89.94 103 ILE A O 1
ATOM 757 N N . VAL A 1 104 ? -4.830 -8.874 7.061 1.00 89.00 104 VAL A N 1
ATOM 758 C CA . VAL A 1 104 ? -5.140 -10.154 6.407 1.00 89.00 10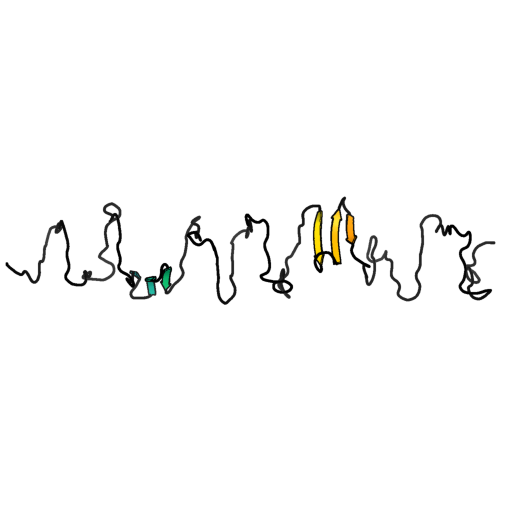4 VAL A CA 1
ATOM 759 C C . VAL A 1 104 ? -6.578 -10.089 5.917 1.00 89.00 104 VAL A C 1
ATOM 761 O O . VAL A 1 104 ? -7.496 -9.984 6.726 1.00 89.00 104 VAL A O 1
ATOM 764 N N . ALA A 1 105 ? -6.768 -10.146 4.602 1.00 89.88 105 ALA A N 1
ATOM 765 C CA . ALA A 1 105 ? -8.082 -10.188 3.973 1.00 89.88 105 ALA A CA 1
ATOM 766 C C . ALA A 1 105 ? -8.310 -11.568 3.340 1.00 89.88 105 ALA A C 1
ATOM 768 O O . ALA A 1 105 ? -7.387 -12.163 2.791 1.00 89.88 105 ALA A O 1
ATOM 769 N N . ALA A 1 106 ? -9.539 -12.086 3.429 1.00 91.44 106 ALA A N 1
ATOM 770 C CA . ALA A 1 106 ? -9.9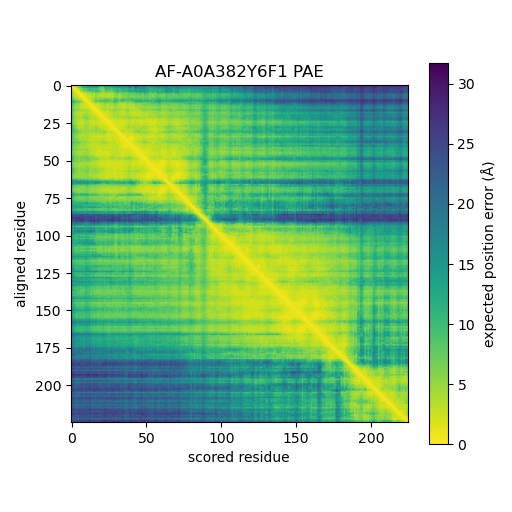28 -13.316 2.729 1.00 91.44 106 ALA A CA 1
ATOM 771 C C . ALA A 1 106 ? -10.114 -13.101 1.213 1.00 91.44 106 ALA A C 1
ATOM 773 O O . ALA A 1 106 ? -10.086 -14.057 0.445 1.00 91.44 106 ALA A O 1
ATOM 774 N N . ALA A 1 107 ? -10.321 -11.848 0.808 1.00 95.50 107 ALA A N 1
ATOM 775 C CA . ALA A 1 107 ? -10.325 -11.384 -0.572 1.00 95.50 107 ALA A CA 1
ATOM 776 C C . ALA A 1 107 ? -9.193 -10.351 -0.729 1.00 95.50 107 ALA A C 1
ATOM 778 O O . ALA A 1 107 ? -8.110 -10.539 -0.178 1.00 95.50 107 ALA A O 1
ATOM 779 N N . ASP A 1 108 ? -9.452 -9.243 -1.414 1.00 95.69 108 ASP A N 1
ATOM 780 C CA . ASP A 1 108 ? -8.440 -8.230 -1.698 1.00 95.69 108 ASP A CA 1
ATOM 781 C C . ASP A 1 108 ? -8.350 -7.148 -0.616 1.00 95.69 108 ASP A C 1
ATOM 783 O O . ASP A 1 108 ? -9.305 -6.858 0.112 1.00 95.69 108 ASP A O 1
ATOM 787 N N . ILE A 1 109 ? -7.194 -6.488 -0.566 1.00 95.25 109 ILE A N 1
ATOM 788 C CA . ILE A 1 109 ? -7.011 -5.225 0.150 1.00 95.25 109 ILE A CA 1
ATOM 789 C C . ILE A 1 109 ? -7.171 -4.097 -0.869 1.00 95.25 109 ILE A C 1
ATOM 791 O O . ILE A 1 109 ? -6.380 -3.979 -1.800 1.00 95.25 109 ILE A O 1
ATOM 795 N N . THR A 1 110 ? -8.185 -3.252 -0.687 1.00 94.19 110 THR A N 1
ATOM 796 C CA . THR A 1 110 ? -8.368 -2.033 -1.491 1.00 94.19 110 THR A CA 1
ATOM 797 C C . THR A 1 110 ? -7.790 -0.829 -0.753 1.00 94.19 110 THR A C 1
ATOM 799 O O . THR A 1 110 ? -8.130 -0.595 0.406 1.00 94.19 110 THR A O 1
ATOM 802 N N . LEU A 1 111 ? -6.948 -0.045 -1.431 1.00 93.44 111 LEU A N 1
ATOM 803 C CA . LEU A 1 111 ? -6.428 1.232 -0.938 1.00 93.44 111 LEU A CA 1
ATOM 804 C C . LEU A 1 111 ? -7.051 2.368 -1.761 1.00 93.44 111 LEU A C 1
ATOM 806 O O . LEU A 1 111 ? -6.704 2.543 -2.924 1.00 93.44 111 LEU A O 1
ATOM 810 N N . ASP A 1 112 ? -7.963 3.128 -1.153 1.00 92.94 112 ASP A N 1
ATOM 811 C CA . ASP A 1 112 ? -8.666 4.260 -1.783 1.00 92.94 112 ASP A CA 1
ATOM 812 C C . ASP A 1 112 ? -8.512 5.540 -0.936 1.00 92.94 112 ASP A C 1
ATOM 814 O O . ASP A 1 112 ? -9.453 5.996 -0.276 1.00 92.94 112 ASP A O 1
ATOM 818 N N . PRO A 1 113 ? -7.288 6.092 -0.827 1.00 91.75 113 PRO A N 1
ATOM 819 C CA . PRO A 1 113 ? -7.088 7.344 -0.119 1.00 91.75 113 PRO A CA 1
ATOM 820 C C . PRO A 1 113 ? -7.720 8.487 -0.919 1.00 91.75 113 PRO A C 1
ATOM 822 O O . PRO A 1 113 ? -7.339 8.734 -2.059 1.00 91.75 113 PRO A O 1
ATOM 825 N N . ALA A 1 114 ? -8.598 9.277 -0.294 1.00 87.44 114 ALA A N 1
ATOM 826 C CA . ALA A 1 114 ? -9.222 10.440 -0.943 1.00 87.44 114 ALA A CA 1
ATOM 827 C C . ALA A 1 114 ? -8.201 11.473 -1.476 1.00 87.44 114 ALA A C 1
ATOM 829 O O . ALA A 1 114 ? -8.496 12.226 -2.400 1.00 87.44 114 ALA A O 1
ATOM 830 N N . GLY A 1 115 ? -6.992 11.508 -0.902 1.00 92.06 115 GLY A N 1
ATOM 831 C CA . GLY A 1 115 ? -5.871 12.327 -1.381 1.00 92.06 115 GLY A CA 1
ATOM 832 C C . GLY A 1 115 ? -5.063 11.714 -2.535 1.00 92.06 115 GLY A C 1
ATOM 833 O O . GLY A 1 115 ? -4.092 12.327 -2.970 1.00 92.06 115 GLY A O 1
ATOM 834 N N . GLY A 1 116 ? -5.413 10.511 -2.996 1.00 93.00 116 GLY A N 1
ATOM 835 C CA . GLY A 1 116 ? -4.860 9.843 -4.179 1.00 93.00 116 GLY A CA 1
ATOM 836 C C . GLY A 1 116 ? -3.525 9.113 -3.999 1.00 93.00 116 GLY A C 1
ATOM 837 O O . GLY A 1 116 ? -3.104 8.421 -4.917 1.00 93.00 116 GLY A O 1
ATOM 838 N N . ASN A 1 117 ? -2.859 9.230 -2.846 1.00 94.56 117 ASN A N 1
ATOM 839 C CA . ASN A 1 117 ? -1.505 8.703 -2.652 1.00 94.56 117 ASN A CA 1
ATOM 840 C C . ASN A 1 117 ? -1.393 7.736 -1.468 1.00 94.56 117 ASN A C 1
ATOM 842 O O . ASN A 1 117 ? -1.926 7.996 -0.389 1.00 94.56 117 ASN A O 1
ATOM 846 N N . VAL A 1 118 ? -0.584 6.691 -1.653 1.00 95.75 118 VAL A N 1
ATOM 847 C CA . VAL A 1 118 ? 0.013 5.869 -0.589 1.00 95.75 118 VAL A CA 1
ATOM 848 C C . VAL A 1 118 ? 1.505 6.195 -0.576 1.00 95.75 118 VAL A C 1
ATOM 850 O O . VAL A 1 118 ? 2.159 6.073 -1.609 1.00 95.75 118 VAL A O 1
ATOM 853 N N . LYS A 1 119 ? 2.039 6.679 0.551 1.00 94.56 119 LYS A N 1
ATOM 854 C CA . LYS A 1 119 ? 3.397 7.246 0.624 1.00 94.56 119 LYS A CA 1
ATOM 855 C C . LYS A 1 119 ? 4.236 6.628 1.749 1.00 94.56 119 LYS A C 1
ATOM 857 O O . LYS A 1 119 ? 3.657 6.282 2.781 1.00 94.56 119 LYS A O 1
ATOM 862 N N . PRO A 1 120 ? 5.572 6.562 1.597 1.00 95.75 120 PRO A N 1
ATOM 863 C CA . PRO A 1 120 ? 6.477 6.345 2.725 1.00 95.75 120 PRO A CA 1
ATOM 864 C C . PRO A 1 120 ? 6.446 7.539 3.696 1.00 95.75 120 PRO A C 1
ATOM 866 O O . PRO A 1 120 ? 5.936 8.617 3.357 1.00 95.75 120 PRO A O 1
ATOM 869 N N . ALA A 1 121 ? 7.000 7.373 4.903 1.00 92.94 121 ALA A N 1
ATOM 870 C CA . ALA A 1 121 ? 7.063 8.466 5.877 1.00 92.94 121 ALA A CA 1
ATOM 871 C C . ALA A 1 121 ? 8.086 9.543 5.472 1.00 92.94 121 ALA A C 1
ATOM 873 O O . ALA A 1 121 ? 7.836 10.736 5.668 1.00 92.94 121 ALA A O 1
ATOM 874 N N . SER A 1 122 ? 9.199 9.136 4.855 1.00 96.06 122 SER A N 1
ATOM 875 C CA . SER A 1 122 ? 10.223 10.028 4.299 1.00 96.06 122 SER A CA 1
ATOM 876 C C . SER A 1 122 ? 10.862 9.477 3.019 1.00 96.06 122 SER A C 1
ATOM 878 O O . SER A 1 122 ? 10.595 8.351 2.604 1.00 96.06 122 SER A O 1
ATOM 880 N N . ASN A 1 123 ? 11.691 10.296 2.363 1.00 95.75 123 ASN A N 1
ATOM 881 C CA . ASN A 1 123 ? 12.499 9.862 1.223 1.00 95.75 123 ASN A CA 1
ATOM 882 C C . ASN A 1 123 ? 13.470 8.756 1.663 1.00 95.75 123 ASN A C 1
ATOM 884 O O . ASN A 1 123 ? 14.107 8.913 2.702 1.00 95.75 123 ASN A O 1
ATOM 888 N N . ASP A 1 124 ? 13.581 7.688 0.870 1.00 93.81 124 ASP A N 1
ATOM 889 C CA . ASP A 1 124 ? 14.444 6.524 1.148 1.00 93.81 124 ASP A CA 1
ATOM 890 C C . ASP A 1 124 ? 14.110 5.756 2.451 1.00 93.81 124 ASP A C 1
ATOM 892 O O . ASP A 1 124 ? 14.974 5.153 3.077 1.00 93.81 124 ASP A O 1
ATOM 896 N N . ASP A 1 125 ? 12.846 5.795 2.891 1.00 94.44 125 ASP A N 1
ATOM 897 C CA . ASP A 1 125 ? 12.393 5.127 4.122 1.00 94.44 125 ASP A CA 1
ATOM 898 C C . ASP A 1 125 ? 11.735 3.763 3.859 1.00 94.44 125 ASP A C 1
ATOM 900 O O . ASP A 1 125 ? 12.253 2.721 4.256 1.00 94.44 125 ASP A O 1
ATOM 904 N N . SER A 1 126 ? 10.588 3.744 3.167 1.00 95.75 126 SER A N 1
ATOM 905 C CA . SER A 1 126 ? 9.828 2.508 2.928 1.00 95.75 126 SER A CA 1
ATOM 906 C C . SER A 1 126 ? 10.051 1.943 1.521 1.00 95.75 126 SER A C 1
ATOM 908 O O . SER A 1 126 ? 10.019 2.678 0.535 1.00 95.75 126 SER A O 1
ATOM 910 N N . ALA A 1 127 ? 10.191 0.619 1.423 1.00 96.00 127 ALA A N 1
ATOM 911 C CA . ALA A 1 127 ? 10.268 -0.114 0.159 1.00 96.00 127 ALA A CA 1
ATOM 912 C C . ALA A 1 127 ? 8.890 -0.625 -0.306 1.00 96.00 127 ALA A C 1
ATOM 914 O O . ALA A 1 127 ? 7.997 -0.879 0.505 1.00 96.00 127 ALA A O 1
ATOM 915 N N . LEU A 1 128 ? 8.735 -0.846 -1.617 1.00 94.50 128 LEU A N 1
ATOM 916 C CA . LEU A 1 128 ? 7.600 -1.577 -2.187 1.00 94.50 128 LEU A CA 1
ATOM 917 C C . LEU A 1 128 ? 7.967 -3.061 -2.340 1.00 94.50 128 LEU A C 1
ATOM 919 O O . LEU A 1 128 ? 8.540 -3.473 -3.346 1.00 94.50 128 LEU A O 1
ATOM 923 N N . GLY A 1 129 ? 7.627 -3.859 -1.326 1.00 94.12 129 GLY A N 1
ATOM 924 C CA . GLY A 1 129 ? 8.088 -5.248 -1.207 1.00 94.12 129 GLY A CA 1
ATOM 925 C C . GLY A 1 129 ? 9.504 -5.349 -0.625 1.00 94.12 129 GLY A C 1
ATOM 926 O O . GLY A 1 129 ? 10.222 -4.355 -0.519 1.00 94.12 129 GLY A O 1
ATOM 927 N N . VAL A 1 130 ? 9.904 -6.554 -0.209 1.00 95.06 130 VAL A N 1
ATOM 928 C CA . VAL A 1 130 ? 11.234 -6.824 0.377 1.00 95.06 130 VAL A CA 1
ATOM 929 C C . VAL A 1 130 ? 11.795 -8.164 -0.110 1.00 95.06 130 VAL A C 1
ATOM 931 O O . VAL A 1 130 ? 11.084 -8.974 -0.709 1.00 95.06 130 VAL A O 1
ATOM 934 N N . ALA A 1 131 ? 13.082 -8.424 0.144 1.00 95.81 131 ALA A N 1
ATOM 935 C CA . ALA A 1 131 ? 13.738 -9.667 -0.262 1.00 95.81 131 ALA A CA 1
ATOM 936 C C . ALA A 1 131 ? 12.963 -10.907 0.228 1.00 95.81 131 ALA A C 1
ATOM 938 O O . ALA A 1 131 ? 12.647 -11.038 1.409 1.00 95.81 131 ALA A O 1
ATOM 939 N N . GLY A 1 132 ? 12.643 -11.814 -0.700 1.00 95.19 132 GLY A N 1
ATOM 940 C CA . GLY A 1 132 ? 11.855 -13.021 -0.430 1.00 95.19 132 GLY A CA 1
ATOM 941 C C . GLY A 1 132 ? 10.331 -12.832 -0.439 1.00 95.19 132 GLY A C 1
ATOM 942 O O . GLY A 1 132 ? 9.619 -13.830 -0.390 1.00 95.19 132 GLY A O 1
ATOM 943 N N . THR A 1 133 ? 9.821 -11.597 -0.543 1.00 95.19 133 THR A N 1
ATOM 944 C CA . THR A 1 133 ? 8.377 -11.284 -0.612 1.00 95.19 133 THR A CA 1
ATOM 945 C C . THR A 1 133 ? 8.105 -10.135 -1.593 1.00 95.19 133 THR A C 1
ATOM 947 O O . THR A 1 133 ? 7.790 -9.006 -1.219 1.00 95.19 133 THR A O 1
ATOM 950 N N . GLY A 1 134 ? 8.279 -10.427 -2.882 1.00 95.06 134 GLY A N 1
ATOM 951 C CA . GLY A 1 134 ? 7.966 -9.496 -3.966 1.00 95.06 134 GLY A CA 1
ATOM 952 C C . GLY A 1 134 ? 6.497 -9.551 -4.385 1.00 95.06 134 GLY A C 1
ATOM 953 O O . GLY A 1 134 ? 5.815 -10.556 -4.180 1.00 95.06 134 GLY A O 1
ATOM 954 N N . TRP A 1 135 ? 6.035 -8.476 -5.019 1.00 95.81 135 TRP A N 1
ATOM 955 C CA . TRP A 1 135 ? 4.800 -8.493 -5.802 1.00 95.81 135 TRP A CA 1
ATOM 956 C C . TRP A 1 135 ? 4.996 -9.377 -7.036 1.00 95.81 135 TRP A C 1
ATOM 958 O O . TRP A 1 135 ? 6.077 -9.367 -7.623 1.00 95.81 135 TRP A O 1
ATOM 968 N N . SER A 1 136 ? 3.973 -10.142 -7.425 1.00 96.25 136 SER A N 1
ATOM 969 C CA . SER A 1 136 ? 4.048 -10.956 -8.645 1.00 96.25 136 SER A CA 1
ATOM 970 C C . SER A 1 136 ? 4.093 -10.082 -9.894 1.00 96.25 136 SER A C 1
ATOM 972 O O . SER A 1 136 ? 4.879 -10.345 -10.797 1.00 96.25 136 SER A O 1
ATOM 974 N N . ASP A 1 137 ? 3.277 -9.028 -9.909 1.00 97.44 137 ASP A N 1
ATOM 975 C CA . ASP A 1 137 ? 3.021 -8.194 -11.075 1.00 97.44 137 ASP A CA 1
ATOM 976 C C . ASP A 1 137 ? 2.921 -6.714 -10.685 1.00 97.44 137 ASP A C 1
ATOM 978 O O . ASP A 1 137 ? 2.538 -6.367 -9.564 1.00 97.44 137 ASP A O 1
ATOM 982 N N . LEU A 1 138 ? 3.216 -5.837 -11.648 1.00 96.38 138 LEU A N 1
ATOM 983 C CA . LEU A 1 138 ? 3.028 -4.393 -11.547 1.00 96.38 138 LEU A CA 1
ATOM 984 C C . LEU A 1 138 ? 2.177 -3.914 -12.729 1.00 96.38 138 LEU A C 1
ATOM 986 O O . LEU A 1 138 ? 2.642 -3.891 -13.866 1.00 96.38 138 LEU A O 1
ATOM 990 N N . PHE A 1 139 ? 0.937 -3.507 -12.454 1.00 96.69 139 PHE A N 1
ATOM 991 C CA . PHE A 1 139 ? 0.031 -2.933 -13.449 1.00 96.69 139 PHE A CA 1
ATOM 992 C C . PHE A 1 139 ? -0.035 -1.419 -13.274 1.00 96.69 139 PHE A C 1
ATOM 994 O O . PHE A 1 139 ? -0.383 -0.921 -12.204 1.00 96.69 139 PHE A O 1
ATOM 1001 N N . LEU A 1 140 ? 0.292 -0.688 -14.336 1.00 96.81 140 LEU A N 1
ATOM 1002 C CA . LEU A 1 140 ? 0.328 0.769 -14.358 1.00 96.81 140 LEU A CA 1
ATOM 1003 C C . LEU A 1 140 ? -0.622 1.301 -15.438 1.00 96.81 140 LEU A C 1
ATOM 1005 O O . LEU A 1 140 ? -0.800 0.671 -16.479 1.00 96.81 140 LEU A O 1
ATOM 1009 N N . ALA A 1 141 ? -1.234 2.460 -15.196 1.00 96.56 141 ALA A N 1
ATOM 1010 C CA . ALA A 1 141 ? -2.041 3.151 -16.202 1.00 96.56 141 ALA A CA 1
ATOM 1011 C C . ALA A 1 141 ? -1.161 3.758 -17.318 1.00 96.56 141 ALA A C 1
ATOM 1013 O O . ALA A 1 141 ? 0.031 3.988 -17.113 1.00 96.56 141 ALA A O 1
ATOM 1014 N N . GLU A 1 142 ? -1.753 4.064 -18.481 1.00 95.75 142 GLU A N 1
ATOM 1015 C CA . GLU A 1 142 ? -1.081 4.836 -19.544 1.00 95.75 142 GLU A CA 1
ATOM 1016 C C . GLU A 1 142 ? -0.546 6.156 -18.970 1.00 95.75 142 GLU A C 1
ATOM 1018 O O . GLU A 1 142 ? -1.254 6.861 -18.243 1.00 95.75 142 GLU A O 1
ATOM 1023 N N . GLY A 1 143 ? 0.705 6.487 -19.290 1.00 95.75 143 GLY A N 1
ATOM 1024 C CA . GLY A 1 143 ? 1.366 7.685 -18.771 1.00 95.75 143 GLY A CA 1
ATOM 1025 C C . GLY A 1 143 ? 1.867 7.579 -17.328 1.00 95.75 143 GLY A C 1
ATOM 1026 O O . GLY A 1 143 ? 2.347 8.578 -16.791 1.00 95.75 143 GLY A O 1
ATOM 1027 N N . ALA A 1 144 ? 1.787 6.409 -16.685 1.00 97.62 144 ALA A N 1
ATOM 1028 C CA . ALA A 1 144 ? 2.449 6.196 -15.403 1.00 97.62 144 ALA A CA 1
ATOM 1029 C C . ALA A 1 144 ? 3.964 6.418 -15.517 1.00 97.62 144 ALA A C 1
ATOM 1031 O O . ALA A 1 144 ? 4.586 6.076 -16.526 1.00 97.62 144 ALA A O 1
ATOM 1032 N N . VAL A 1 145 ? 4.546 6.970 -14.452 1.00 97.75 145 VAL A N 1
ATOM 1033 C CA . VAL A 1 145 ? 5.955 7.362 -14.396 1.00 97.75 145 VAL A CA 1
ATOM 1034 C C . VAL A 1 145 ? 6.629 6.644 -13.237 1.00 97.75 145 VAL A C 1
ATOM 1036 O O . VAL A 1 145 ? 6.229 6.814 -12.084 1.00 97.75 145 VAL A O 1
ATOM 1039 N N . ILE A 1 146 ? 7.691 5.899 -13.531 1.00 97.75 146 ILE A N 1
ATOM 1040 C CA . ILE A 1 146 ? 8.683 5.526 -12.520 1.00 97.75 146 ILE A CA 1
ATOM 1041 C C . ILE A 1 146 ? 9.734 6.629 -12.517 1.00 97.75 146 ILE A C 1
ATOM 1043 O O . ILE A 1 146 ? 10.309 6.934 -13.562 1.00 97.75 146 ILE A O 1
ATOM 1047 N N . ASN A 1 147 ? 9.919 7.273 -11.368 1.00 96.94 147 ASN A N 1
ATOM 1048 C CA . ASN A 1 147 ? 10.672 8.513 -11.244 1.00 96.94 147 ASN A CA 1
ATOM 1049 C C . ASN A 1 147 ? 11.731 8.384 -10.146 1.00 96.94 147 ASN A C 1
ATOM 1051 O O . ASN A 1 147 ? 11.394 8.110 -8.993 1.00 96.94 147 ASN A O 1
ATOM 1055 N N . TRP A 1 148 ? 12.988 8.615 -10.511 1.00 97.50 148 TRP A N 1
ATOM 1056 C CA . TRP A 1 148 ? 14.109 8.656 -9.582 1.00 97.50 148 TRP A CA 1
ATOM 1057 C C . TRP A 1 148 ? 14.597 10.087 -9.382 1.00 97.50 148 TRP A C 1
ATOM 1059 O O . TRP A 1 148 ? 14.634 10.884 -10.319 1.00 97.50 148 TRP A O 1
ATOM 1069 N N . ASP A 1 149 ? 14.955 10.382 -8.130 1.00 95.69 149 ASP A N 1
ATOM 1070 C CA . ASP A 1 149 ? 15.477 11.673 -7.671 1.00 95.69 149 ASP A CA 1
ATOM 1071 C C . ASP A 1 149 ? 14.687 12.881 -8.204 1.00 95.69 149 ASP A C 1
ATOM 1073 O O . ASP A 1 149 ? 15.221 13.857 -8.723 1.00 95.69 149 ASP A O 1
ATOM 1077 N N . SER A 1 150 ? 13.357 12.795 -8.105 1.00 95.12 150 SER A N 1
ATOM 1078 C CA . SER A 1 150 ? 12.433 13.865 -8.506 1.00 95.12 150 SER A CA 1
ATOM 1079 C C . SER A 1 150 ? 12.567 14.328 -9.968 1.00 95.12 150 SER A C 1
ATOM 1081 O O . SER A 1 150 ? 12.209 15.462 -10.289 1.00 95.12 150 SER A O 1
ATOM 1083 N N . GLY A 1 151 ? 13.009 13.449 -10.867 1.00 96.00 151 GLY A N 1
ATOM 1084 C CA . GLY A 1 151 ? 13.009 13.654 -12.315 1.00 96.00 151 GLY A CA 1
ATOM 1085 C C . GLY A 1 151 ? 14.375 13.499 -12.973 1.00 96.00 151 GLY A C 1
ATOM 1086 O O . GLY A 1 151 ? 14.454 13.685 -14.186 1.00 96.00 151 GLY A O 1
ATOM 1087 N N . ASP A 1 152 ? 15.421 13.158 -12.213 1.00 97.00 152 ASP A N 1
ATOM 1088 C CA . ASP A 1 152 ? 16.764 12.905 -12.753 1.00 97.00 152 ASP A CA 1
ATOM 1089 C C . ASP A 1 152 ? 16.759 11.749 -13.761 1.00 97.00 152 ASP A C 1
ATOM 1091 O O . ASP A 1 152 ? 17.395 11.817 -14.807 1.00 97.00 152 ASP A O 1
ATOM 1095 N N . PHE A 1 153 ? 15.955 10.715 -13.506 1.00 98.12 153 PHE A N 1
ATOM 1096 C CA . PHE A 1 153 ? 15.670 9.671 -14.484 1.00 98.12 153 PHE A CA 1
ATOM 1097 C C . PHE A 1 153 ? 14.201 9.264 -14.419 1.00 98.12 153 PHE A C 1
ATOM 1099 O O . PHE A 1 153 ? 13.613 9.169 -13.337 1.00 98.12 153 PHE A O 1
ATOM 1106 N N . THR A 1 154 ? 13.594 9.012 -15.579 1.00 97.94 154 THR A N 1
ATOM 11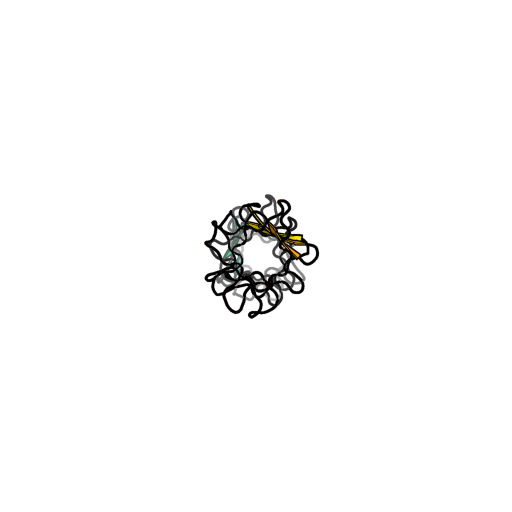07 C CA . THR A 1 154 ? 12.201 8.560 -15.657 1.00 97.94 154 THR A CA 1
ATOM 1108 C C . THR A 1 154 ? 12.013 7.444 -16.671 1.00 97.94 154 THR A C 1
ATOM 1110 O O . THR A 1 154 ? 12.617 7.455 -17.743 1.00 97.94 154 THR A O 1
ATOM 1113 N N . ALA A 1 155 ? 11.122 6.513 -16.335 1.00 98.00 155 ALA A N 1
ATOM 1114 C CA . ALA A 1 155 ? 10.567 5.533 -17.255 1.00 98.00 155 ALA A CA 1
ATOM 1115 C C . ALA A 1 155 ? 9.059 5.779 -17.368 1.00 98.00 155 ALA A C 1
ATOM 1117 O O . ALA A 1 155 ? 8.330 5.634 -16.385 1.00 98.00 155 ALA A O 1
ATOM 1118 N N . THR A 1 156 ? 8.610 6.199 -18.550 1.00 97.75 156 THR A N 1
ATOM 1119 C CA . THR A 1 156 ? 7.212 6.576 -18.806 1.00 97.75 156 THR A CA 1
ATOM 1120 C C . THR A 1 156 ? 6.677 5.808 -19.997 1.00 97.75 156 THR A C 1
ATOM 1122 O O . THR A 1 156 ? 7.312 5.786 -21.051 1.00 97.75 156 THR A O 1
ATOM 1125 N N . GLN A 1 157 ? 5.498 5.209 -19.864 1.00 97.44 157 GLN A N 1
ATOM 1126 C CA . GLN A 1 157 ? 4.828 4.614 -21.013 1.00 97.44 157 GLN A CA 1
ATOM 1127 C C . GLN A 1 157 ? 4.064 5.706 -21.786 1.00 97.44 157 GLN A C 1
ATOM 1129 O O . GLN A 1 157 ? 3.356 6.524 -21.196 1.00 97.44 157 GLN A O 1
ATOM 1134 N N . THR A 1 158 ? 4.271 5.764 -23.103 1.00 95.31 158 THR A N 1
ATOM 1135 C CA . THR A 1 158 ? 3.587 6.700 -24.002 1.00 95.31 158 THR A CA 1
ATOM 1136 C C . THR A 1 158 ? 3.431 6.099 -25.392 1.00 95.31 158 THR A C 1
ATOM 1138 O O . THR A 1 158 ? 4.409 5.663 -25.995 1.00 95.31 158 THR A O 1
ATOM 1141 N N . ASN A 1 159 ? 2.211 6.088 -25.935 1.00 94.00 159 ASN A N 1
ATOM 1142 C CA . ASN A 1 159 ? 1.947 5.650 -27.316 1.00 94.00 159 ASN A CA 1
ATOM 1143 C C . ASN A 1 159 ? 2.505 4.244 -27.631 1.00 94.00 159 ASN A C 1
ATOM 1145 O O . ASN A 1 159 ? 3.078 4.025 -28.699 1.00 94.00 159 ASN A O 1
ATOM 1149 N N . ASN A 1 160 ? 2.349 3.294 -26.702 1.00 93.94 160 ASN A N 1
ATOM 1150 C CA . ASN A 1 160 ? 2.916 1.935 -26.782 1.00 93.94 160 ASN A CA 1
ATOM 1151 C C . ASN A 1 160 ? 4.457 1.865 -26.773 1.00 93.94 160 ASN A C 1
ATOM 1153 O O . ASN A 1 160 ? 5.025 0.843 -27.153 1.00 93.94 160 ASN A O 1
ATOM 1157 N N . LEU A 1 161 ? 5.141 2.921 -26.332 1.00 94.94 161 LEU A N 1
ATOM 1158 C CA . LEU A 1 161 ? 6.592 2.963 -26.153 1.00 94.94 161 LEU A CA 1
ATOM 1159 C C . LEU A 1 161 ? 6.938 3.171 -24.680 1.00 94.94 161 LEU A C 1
ATOM 1161 O O . LEU A 1 161 ? 6.226 3.874 -23.964 1.00 94.94 161 LEU A O 1
ATOM 1165 N N . LEU A 1 162 ? 8.065 2.607 -24.243 1.00 96.38 162 LEU A N 1
ATOM 1166 C CA . LEU A 1 162 ? 8.693 2.978 -22.979 1.00 96.38 162 LEU A CA 1
ATOM 1167 C C . LEU A 1 162 ? 9.718 4.083 -23.247 1.00 96.38 162 LEU A C 1
ATOM 1169 O O . LEU A 1 162 ? 10.781 3.834 -23.812 1.00 96.38 162 LEU A O 1
ATOM 1173 N N . ALA A 1 163 ? 9.393 5.308 -22.852 1.00 96.44 163 ALA A N 1
ATOM 1174 C CA . ALA A 1 163 ? 10.306 6.435 -22.920 1.00 96.44 163 ALA A CA 1
ATOM 1175 C C . ALA A 1 163 ? 11.201 6.453 -21.674 1.00 96.44 163 ALA A C 1
ATOM 1177 O O . ALA A 1 163 ? 10.710 6.608 -20.553 1.00 96.44 163 ALA A O 1
ATOM 1178 N N . LEU A 1 164 ? 12.511 6.315 -21.886 1.00 97.19 164 LEU A N 1
ATOM 1179 C CA . LEU A 1 164 ? 13.544 6.511 -20.871 1.00 97.19 164 LEU A CA 1
ATOM 1180 C C . LEU A 1 164 ? 14.173 7.892 -21.079 1.00 97.19 164 LEU A C 1
ATOM 1182 O O . LEU A 1 164 ? 14.641 8.198 -22.176 1.00 97.19 164 LEU A O 1
ATOM 1186 N N . SER A 1 165 ? 14.152 8.738 -20.051 1.00 96.81 165 SER A N 1
ATOM 1187 C CA . SER A 1 165 ? 14.629 10.125 -20.129 1.00 96.81 165 SER A CA 1
ATOM 1188 C C . SER A 1 165 ? 15.439 10.507 -18.894 1.00 96.81 165 SER A C 1
ATOM 1190 O O . SER A 1 165 ? 15.324 9.862 -17.855 1.00 96.81 165 SER A O 1
ATOM 1192 N N . GLY A 1 166 ? 16.233 11.573 -19.012 1.00 95.06 166 GLY A N 1
ATOM 1193 C CA . GLY A 1 166 ? 17.059 12.120 -17.930 1.00 95.06 166 GLY A CA 1
ATOM 1194 C C . GLY A 1 166 ? 18.533 11.699 -17.970 1.00 95.06 166 GLY A C 1
ATOM 1195 O O . GLY A 1 166 ? 19.374 12.329 -17.342 1.00 95.06 166 GLY A O 1
ATOM 1196 N N . GLY A 1 167 ? 18.901 10.723 -18.808 1.00 92.31 167 GLY A N 1
ATOM 1197 C CA . GLY A 1 167 ? 20.301 10.333 -18.979 1.00 92.31 167 GLY A CA 1
ATOM 1198 C C . GLY A 1 167 ? 20.518 9.152 -19.921 1.00 92.31 167 GLY A C 1
ATOM 1199 O O . GLY A 1 167 ? 19.625 8.746 -20.666 1.00 92.31 167 GLY A O 1
ATOM 1200 N N . ASN A 1 168 ? 21.729 8.593 -19.880 1.00 92.69 168 ASN A N 1
ATOM 1201 C CA . ASN A 1 168 ? 22.085 7.403 -20.650 1.00 92.69 168 ASN A CA 1
ATOM 1202 C C . ASN A 1 168 ? 21.545 6.143 -19.969 1.00 92.69 168 ASN A C 1
ATOM 1204 O O . ASN A 1 168 ? 21.700 5.968 -18.762 1.00 92.69 168 ASN A O 1
ATOM 1208 N N . THR A 1 169 ? 21.004 5.216 -20.759 1.00 93.38 169 THR A N 1
ATOM 1209 C CA . THR A 1 169 ? 20.692 3.865 -20.280 1.00 93.38 169 THR A CA 1
ATOM 1210 C C . THR A 1 169 ? 21.886 2.962 -20.554 1.00 93.38 169 THR A C 1
ATOM 1212 O O . THR A 1 169 ? 22.265 2.766 -21.708 1.00 93.38 169 THR A O 1
ATOM 1215 N N . ARG A 1 170 ? 22.493 2.413 -19.498 1.00 90.81 170 ARG A N 1
ATOM 1216 C CA . ARG A 1 170 ? 23.473 1.332 -19.635 1.00 90.81 170 ARG A CA 1
ATOM 1217 C C . ARG A 1 170 ? 22.740 0.002 -19.540 1.00 90.81 170 ARG A C 1
ATOM 1219 O O . ARG A 1 170 ? 22.053 -0.245 -18.554 1.00 90.81 170 ARG A O 1
ATOM 1226 N N . VAL A 1 171 ? 22.937 -0.846 -20.537 1.00 89.06 171 VAL A N 1
ATOM 1227 C CA . VAL A 1 171 ? 22.520 -2.247 -20.521 1.00 89.06 171 VAL A CA 1
ATOM 1228 C C . VAL A 1 171 ? 23.751 -3.107 -20.744 1.00 89.06 171 VAL A C 1
ATOM 1230 O O . VAL A 1 171 ? 24.646 -2.704 -21.484 1.00 89.06 171 VAL A O 1
ATOM 1233 N N . ASP A 1 172 ? 23.800 -4.273 -20.109 1.00 86.75 172 ASP A N 1
ATOM 1234 C CA . ASP A 1 172 ? 24.875 -5.235 -20.371 1.00 86.75 172 ASP A CA 1
ATOM 1235 C C . ASP A 1 172 ? 24.738 -5.817 -21.790 1.00 86.75 172 ASP A C 1
ATOM 1237 O O . ASP A 1 172 ? 25.735 -6.090 -22.444 1.00 86.75 172 ASP A O 1
ATOM 1241 N N . ARG A 1 173 ? 23.496 -5.951 -22.284 1.00 82.19 173 ARG A N 1
ATOM 1242 C CA . ARG A 1 173 ? 23.137 -6.357 -23.650 1.00 82.19 173 ARG A CA 1
ATOM 1243 C C . ARG A 1 173 ? 21.749 -5.837 -24.000 1.00 82.19 173 ARG A C 1
ATOM 1245 O O . ARG A 1 173 ? 20.833 -5.970 -23.188 1.00 82.19 173 ARG A O 1
ATOM 1252 N N . LEU A 1 174 ? 21.580 -5.277 -25.197 1.00 89.19 174 LEU A N 1
ATOM 1253 C CA . LEU A 1 174 ? 20.260 -4.896 -25.704 1.00 89.19 174 LEU A CA 1
ATOM 1254 C C . LEU A 1 174 ? 19.724 -5.987 -26.628 1.00 89.19 174 LEU A C 1
ATOM 1256 O O . LEU A 1 174 ? 20.157 -6.071 -27.773 1.00 89.19 174 LEU A O 1
ATOM 1260 N N . GLU A 1 175 ? 18.788 -6.797 -26.145 1.00 83.12 175 GLU A N 1
ATOM 1261 C CA . GLU A 1 175 ? 18.028 -7.744 -26.972 1.00 83.12 175 GLU A CA 1
ATOM 1262 C C . GLU A 1 175 ? 16.912 -6.993 -27.717 1.00 83.12 175 GLU A C 1
ATOM 1264 O O . GLU A 1 175 ? 16.185 -6.201 -27.114 1.00 83.12 175 GLU A O 1
ATOM 1269 N N . VAL A 1 176 ? 16.799 -7.191 -29.032 1.00 83.62 176 VAL A N 1
ATOM 1270 C CA . VAL A 1 176 ? 15.887 -6.425 -29.910 1.00 83.62 176 VAL A CA 1
ATOM 1271 C C . VAL A 1 176 ? 14.670 -7.251 -30.354 1.00 83.62 176 VAL A C 1
ATOM 1273 O O . VAL A 1 176 ? 13.635 -6.677 -30.682 1.00 83.62 176 VAL A O 1
ATOM 1276 N N . ASP A 1 177 ? 14.761 -8.582 -30.320 1.00 64.81 177 ASP A N 1
ATOM 1277 C CA . ASP A 1 177 ? 13.653 -9.504 -30.633 1.00 64.81 177 ASP A CA 1
ATOM 1278 C C . ASP A 1 177 ? 13.730 -10.760 -29.753 1.00 64.81 177 ASP A C 1
ATOM 1280 O O . ASP A 1 177 ? 12.818 -11.073 -28.987 1.00 64.81 177 ASP A O 1
ATOM 1284 N N . SER A 1 178 ? 14.880 -11.438 -29.787 1.00 73.25 178 SER A N 1
ATOM 1285 C CA . SER A 1 178 ? 15.148 -12.645 -29.008 1.00 73.25 178 SER A CA 1
ATOM 1286 C C . SER A 1 178 ? 16.513 -12.590 -28.320 1.00 73.25 178 SER A C 1
ATOM 1288 O O . SER A 1 178 ? 17.347 -11.746 -28.642 1.00 73.25 178 SER A O 1
ATOM 1290 N N . ALA A 1 179 ? 16.793 -13.559 -27.443 1.00 71.25 179 ALA A N 1
ATOM 1291 C CA . ALA A 1 179 ? 18.112 -13.715 -26.820 1.00 71.25 179 ALA A CA 1
ATOM 1292 C C . ALA A 1 179 ? 19.264 -13.907 -27.832 1.00 71.25 179 ALA A C 1
ATOM 1294 O O . ALA A 1 179 ? 20.432 -13.774 -27.471 1.00 71.25 179 ALA A O 1
ATOM 1295 N N . ASN A 1 180 ? 18.954 -14.229 -29.094 1.00 57.91 180 ASN A N 1
ATOM 1296 C CA . ASN A 1 180 ? 19.942 -14.371 -30.164 1.00 57.91 180 ASN A CA 1
ATOM 1297 C C . ASN A 1 180 ? 20.147 -13.080 -30.978 1.00 57.91 180 ASN A C 1
ATOM 1299 O O . ASN A 1 180 ? 21.125 -12.997 -31.717 1.00 57.91 180 ASN A O 1
ATOM 1303 N N . ASP A 1 181 ? 19.260 -12.089 -30.844 1.00 51.03 181 ASP A N 1
ATOM 1304 C CA . ASP A 1 181 ? 19.249 -10.861 -31.641 1.00 51.03 181 ASP A CA 1
ATOM 1305 C C . ASP A 1 181 ? 19.516 -9.667 -30.736 1.00 51.03 181 ASP A C 1
ATOM 1307 O O . ASP A 1 181 ? 18.617 -9.140 -30.074 1.00 51.03 181 ASP A O 1
ATOM 1311 N N . TYR A 1 182 ? 20.781 -9.258 -30.683 1.00 70.94 182 TYR A N 1
ATOM 1312 C CA . TYR A 1 182 ? 21.223 -8.269 -29.718 1.00 70.94 182 TYR A CA 1
ATOM 1313 C C . TYR A 1 182 ? 22.299 -7.321 -30.245 1.00 70.94 182 TYR A C 1
ATOM 1315 O O . TYR A 1 182 ? 23.067 -7.641 -31.154 1.00 70.94 182 TYR A O 1
ATOM 1323 N N . VAL A 1 183 ? 22.390 -6.158 -29.602 1.00 79.69 183 VAL A N 1
ATOM 1324 C CA . VAL A 1 183 ? 23.535 -5.248 -29.688 1.00 79.69 183 VAL A CA 1
ATOM 1325 C C . VAL A 1 183 ? 24.335 -5.394 -28.393 1.00 79.69 183 VAL A C 1
ATOM 1327 O O . VAL A 1 183 ? 23.847 -5.068 -27.311 1.00 79.69 183 VAL A O 1
ATOM 1330 N N . ASP A 1 184 ? 25.548 -5.930 -28.510 1.00 74.12 184 ASP A N 1
ATOM 1331 C CA . ASP A 1 184 ? 26.497 -6.175 -27.414 1.00 74.12 184 ASP A CA 1
ATOM 1332 C C . ASP A 1 184 ? 27.893 -5.781 -27.900 1.00 74.12 184 ASP A C 1
ATOM 1334 O O . ASP A 1 184 ? 28.205 -5.899 -29.091 1.00 74.12 184 ASP A O 1
ATOM 1338 N N . VAL A 1 185 ? 28.724 -5.291 -26.990 1.00 67.94 185 VAL A N 1
ATOM 1339 C CA . VAL A 1 185 ? 30.050 -4.759 -27.303 1.00 67.94 185 VAL A CA 1
ATOM 1340 C C . VAL A 1 185 ? 31.074 -5.396 -26.364 1.00 67.94 185 VAL A C 1
ATOM 1342 O O . VAL A 1 185 ? 31.530 -4.780 -25.407 1.00 67.94 185 VAL A O 1
ATOM 1345 N N . ASP A 1 186 ? 31.438 -6.646 -26.662 1.00 58.03 186 ASP A N 1
ATOM 1346 C CA . ASP A 1 186 ? 32.441 -7.433 -25.920 1.00 58.03 186 ASP A CA 1
ATOM 1347 C C . ASP A 1 186 ? 33.882 -7.228 -26.462 1.00 58.03 186 ASP A C 1
ATOM 1349 O O . ASP A 1 186 ? 34.868 -7.538 -25.797 1.00 58.03 186 ASP A O 1
ATOM 1353 N N . THR A 1 187 ? 34.061 -6.676 -27.678 1.00 63.34 187 THR A N 1
ATOM 1354 C CA . THR A 1 187 ? 35.393 -6.264 -28.201 1.00 63.34 187 THR A CA 1
ATOM 1355 C C . THR A 1 187 ? 35.321 -5.198 -29.307 1.00 63.34 187 THR A C 1
ATOM 1357 O O . THR A 1 187 ? 35.919 -4.140 -29.149 1.00 63.34 187 THR A O 1
ATOM 1360 N N . ASP A 1 188 ? 34.543 -5.426 -30.375 1.00 56.81 188 ASP A N 1
ATOM 1361 C CA . ASP A 1 188 ? 34.273 -4.454 -31.454 1.00 56.81 188 ASP A CA 1
ATOM 1362 C C . ASP A 1 188 ? 32.762 -4.240 -31.629 1.00 56.81 188 ASP A C 1
ATOM 1364 O O . ASP A 1 188 ? 31.975 -5.185 -31.528 1.00 56.81 188 ASP A O 1
ATOM 1368 N N . LEU A 1 189 ? 32.353 -3.014 -31.969 1.00 67.94 189 LEU A N 1
ATOM 1369 C CA . LEU A 1 189 ? 30.975 -2.705 -32.355 1.00 67.94 189 LEU A CA 1
ATOM 1370 C C . LEU A 1 189 ? 30.722 -3.160 -33.797 1.00 67.94 189 LEU A C 1
ATOM 1372 O O . LEU A 1 189 ? 31.324 -2.649 -34.741 1.00 67.94 189 LEU A O 1
ATOM 1376 N N . LYS A 1 190 ? 29.774 -4.076 -33.980 1.00 55.16 190 LYS A N 1
ATOM 1377 C CA . LYS A 1 190 ? 29.285 -4.482 -35.300 1.00 55.16 190 LYS A CA 1
ATOM 1378 C C . LYS A 1 190 ? 27.956 -3.791 -35.575 1.00 55.16 190 LYS A C 1
ATOM 1380 O O . LYS A 1 190 ? 27.005 -3.947 -34.819 1.00 55.16 190 LYS A O 1
ATOM 1385 N N . VAL A 1 191 ? 27.896 -3.041 -36.669 1.00 60.91 191 VAL A N 1
ATOM 1386 C CA . VAL A 1 191 ? 26.675 -2.404 -37.175 1.00 60.91 191 VAL A CA 1
ATOM 1387 C C . VAL A 1 191 ? 26.348 -3.075 -38.505 1.00 60.91 191 VAL A C 1
ATOM 1389 O O . VAL A 1 191 ? 27.192 -3.096 -39.395 1.00 60.91 191 VAL A O 1
ATOM 1392 N N . VAL A 1 192 ? 25.162 -3.676 -38.621 1.00 45.56 192 VAL A N 1
ATOM 1393 C CA . VAL A 1 192 ? 24.697 -4.453 -39.785 1.00 45.56 192 VAL A CA 1
ATOM 1394 C C . VAL A 1 192 ? 23.283 -3.981 -40.133 1.00 45.56 192 VAL A C 1
ATOM 1396 O O . VAL A 1 192 ? 22.457 -3.855 -39.235 1.00 45.56 192 VAL A O 1
ATOM 1399 N N . ALA A 1 193 ? 22.992 -3.692 -41.404 1.00 41.94 193 ALA A N 1
ATOM 1400 C CA . ALA A 1 193 ? 21.669 -3.251 -41.869 1.00 41.94 193 ALA A CA 1
ATOM 1401 C C . ALA A 1 193 ? 21.145 -4.163 -42.991 1.00 41.94 193 ALA A C 1
ATOM 1403 O O . ALA A 1 193 ? 21.927 -4.835 -43.654 1.00 41.94 193 ALA A O 1
ATOM 1404 N N . ALA A 1 194 ? 19.823 -4.188 -43.203 1.00 32.41 194 ALA A N 1
ATOM 1405 C CA . ALA A 1 194 ? 19.158 -5.125 -44.123 1.00 32.41 194 ALA A CA 1
ATOM 1406 C C . ALA A 1 194 ? 19.195 -4.724 -45.607 1.00 32.41 194 ALA A C 1
ATOM 1408 O O . ALA A 1 194 ? 19.065 -5.576 -46.483 1.00 32.41 194 ALA A O 1
ATOM 1409 N N . ALA A 1 195 ? 19.312 -3.431 -45.884 1.00 47.62 195 ALA A N 1
ATOM 1410 C CA . ALA A 1 195 ? 19.536 -2.920 -47.228 1.00 47.62 195 ALA A CA 1
ATOM 1411 C C . ALA A 1 195 ? 21.002 -2.488 -47.317 1.00 47.62 195 ALA A C 1
ATOM 1413 O O . ALA A 1 195 ? 21.896 -3.303 -47.108 1.00 47.62 195 ALA A O 1
ATOM 1414 N N . ASP A 1 196 ? 21.252 -1.203 -47.525 1.00 58.41 196 ASP A N 1
ATOM 1415 C CA . ASP A 1 196 ? 22.579 -0.640 -47.352 1.00 58.41 196 ASP A CA 1
ATOM 1416 C C . ASP A 1 196 ? 22.714 -0.110 -45.927 1.00 58.41 196 ASP A C 1
ATOM 1418 O O . ASP A 1 196 ? 21.835 0.598 -45.420 1.00 58.41 196 ASP A O 1
ATOM 1422 N N . ILE A 1 197 ? 23.845 -0.397 -45.281 1.00 71.31 197 ILE A N 1
ATOM 1423 C CA . ILE A 1 197 ? 24.295 0.449 -44.177 1.00 71.31 197 ILE A CA 1
ATOM 1424 C C . ILE A 1 197 ? 24.704 1.758 -44.837 1.00 71.31 197 ILE A C 1
ATOM 1426 O O . ILE A 1 197 ? 25.831 1.927 -45.300 1.00 71.31 197 ILE A O 1
ATOM 1430 N N . THR A 1 198 ? 23.741 2.664 -44.949 1.00 66.62 198 THR A N 1
ATOM 1431 C CA . THR A 1 198 ? 24.000 3.997 -45.466 1.00 66.62 198 THR A CA 1
ATOM 1432 C C . THR A 1 198 ? 24.795 4.742 -44.410 1.00 66.62 198 THR A C 1
ATOM 1434 O O . THR A 1 198 ? 24.266 5.217 -43.406 1.00 66.62 198 THR A O 1
ATOM 1437 N N . LEU A 1 199 ? 26.099 4.805 -44.637 1.00 77.31 199 LEU A N 1
ATOM 1438 C CA . LEU A 1 199 ? 26.992 5.721 -43.956 1.00 77.31 199 LEU A CA 1
ATOM 1439 C C . LEU A 1 199 ? 27.038 6.990 -44.810 1.00 77.31 199 LEU A C 1
ATOM 1441 O O . LEU A 1 199 ? 27.881 7.109 -45.693 1.00 77.31 199 LEU A O 1
ATOM 1445 N N . ASP A 1 200 ? 26.098 7.906 -44.581 1.00 77.56 200 ASP A N 1
ATOM 1446 C CA . ASP A 1 200 ? 25.995 9.178 -45.310 1.00 77.56 200 ASP A CA 1
ATOM 1447 C C . ASP A 1 200 ? 26.455 10.355 -44.428 1.00 77.56 200 ASP A C 1
ATOM 1449 O O . ASP A 1 200 ? 25.665 10.928 -43.669 1.00 77.56 200 ASP A O 1
ATOM 1453 N N . PRO A 1 201 ? 27.759 10.698 -44.441 1.00 75.06 201 PRO A N 1
ATOM 1454 C CA . PRO A 1 201 ? 28.271 11.831 -43.690 1.00 75.06 201 PRO A CA 1
ATOM 1455 C C . PRO A 1 201 ? 28.068 13.139 -44.466 1.00 75.06 201 PRO A C 1
ATOM 1457 O O . PRO A 1 201 ? 28.659 13.344 -45.523 1.00 75.06 201 PRO A O 1
ATOM 1460 N N . GLY A 1 202 ? 27.380 14.115 -43.863 1.00 74.19 202 GLY A N 1
ATOM 1461 C CA . GLY A 1 202 ? 27.174 15.457 -44.445 1.00 74.19 202 GLY A CA 1
ATOM 1462 C C . GLY A 1 202 ? 28.450 16.282 -44.724 1.00 74.19 202 GLY A C 1
ATOM 1463 O O . GLY A 1 202 ? 28.369 17.372 -45.280 1.00 74.19 202 GLY A O 1
ATOM 1464 N N . GLY A 1 203 ? 29.630 15.775 -44.341 1.00 80.81 203 GLY A N 1
ATOM 1465 C CA . GLY A 1 203 ? 30.962 16.304 -44.680 1.00 80.81 203 GLY A CA 1
ATOM 1466 C C . GLY A 1 203 ? 31.690 15.526 -45.789 1.00 80.81 203 GLY A C 1
ATOM 1467 O O . GLY A 1 203 ? 32.899 15.701 -45.968 1.00 80.81 203 GLY A O 1
ATOM 1468 N N . ASN A 1 204 ? 30.970 14.663 -46.509 1.00 79.50 204 ASN A N 1
ATOM 1469 C CA . ASN A 1 204 ? 31.381 13.892 -47.687 1.00 79.50 204 ASN A CA 1
ATOM 1470 C C . ASN A 1 204 ? 32.290 12.666 -47.465 1.00 79.50 204 ASN A C 1
ATOM 1472 O O . ASN A 1 204 ? 32.574 11.983 -48.440 1.00 79.50 204 ASN A O 1
ATOM 1476 N N . ASN A 1 205 ? 32.784 12.364 -46.253 1.00 82.12 205 ASN A N 1
ATOM 1477 C CA . ASN A 1 205 ? 33.768 11.279 -46.058 1.00 82.12 205 ASN A CA 1
ATOM 1478 C C . ASN A 1 205 ? 33.545 10.448 -44.779 1.00 82.12 205 ASN A C 1
ATOM 1480 O O . ASN A 1 205 ? 33.375 11.025 -43.704 1.00 82.12 205 ASN A O 1
ATOM 1484 N N . VAL A 1 206 ? 33.664 9.116 -44.877 1.00 87.56 206 VAL A N 1
ATOM 1485 C CA . VAL A 1 206 ? 33.927 8.192 -43.752 1.00 87.56 206 VAL A CA 1
ATOM 1486 C C . VAL A 1 206 ? 35.449 8.002 -43.674 1.00 87.56 206 VAL A C 1
ATOM 1488 O O . VAL A 1 206 ? 36.045 7.490 -44.616 1.00 87.56 206 VAL A O 1
ATOM 1491 N N . LYS A 1 207 ? 36.109 8.484 -42.612 1.00 78.62 207 LYS A N 1
ATOM 1492 C CA . LYS A 1 207 ? 37.583 8.499 -42.495 1.00 78.62 207 LYS A CA 1
ATOM 1493 C C . LYS A 1 207 ? 38.095 7.339 -41.622 1.00 78.62 207 LYS A C 1
ATOM 1495 O O . LYS A 1 207 ? 37.486 7.098 -40.583 1.00 78.62 207 LYS A O 1
ATOM 1500 N N . PRO A 1 208 ? 39.217 6.684 -41.964 1.00 85.69 208 PRO A N 1
ATOM 1501 C CA . PRO A 1 208 ? 39.975 5.851 -41.027 1.00 85.69 208 PRO A CA 1
ATOM 1502 C C . PRO A 1 208 ? 40.709 6.711 -39.975 1.00 85.69 208 PRO A C 1
ATOM 1504 O O . PRO A 1 208 ? 40.723 7.942 -40.061 1.00 85.69 208 PRO A O 1
ATOM 1507 N N . GLY A 1 209 ? 41.343 6.078 -38.990 1.00 79.75 209 GLY A N 1
ATOM 1508 C CA . GLY A 1 209 ? 42.087 6.724 -37.907 1.00 79.75 209 GLY A CA 1
ATOM 1509 C C . GLY A 1 209 ? 43.430 7.351 -38.314 1.00 79.75 209 GLY A C 1
ATOM 1510 O O . GLY A 1 209 ? 43.853 8.313 -37.674 1.00 79.75 209 GLY A O 1
ATOM 1511 N N . SER A 1 210 ? 44.107 6.864 -39.367 1.00 79.56 210 SER A N 1
ATOM 1512 C CA . SER A 1 210 ? 45.310 7.505 -39.942 1.00 79.56 210 SER A CA 1
ATOM 1513 C C . SER A 1 210 ? 45.615 7.051 -41.375 1.00 79.56 210 SER A C 1
ATOM 1515 O O . SER A 1 210 ? 45.122 6.011 -41.821 1.00 79.56 210 SER A O 1
ATOM 1517 N N . ASP A 1 211 ? 46.429 7.835 -42.094 1.00 88.94 211 ASP A N 1
ATOM 1518 C CA . ASP A 1 211 ? 46.853 7.516 -43.460 1.00 88.94 211 ASP A CA 1
ATOM 1519 C C . ASP A 1 211 ? 47.493 6.120 -43.493 1.00 88.94 211 ASP A C 1
ATOM 1521 O O . ASP A 1 211 ? 48.515 5.870 -42.852 1.00 88.94 211 ASP A O 1
ATOM 1525 N N . ASN A 1 212 ? 46.888 5.212 -44.263 1.00 86.44 212 ASN A N 1
ATOM 1526 C CA . ASN A 1 212 ? 47.362 3.845 -44.493 1.00 86.44 212 ASN A CA 1
ATOM 1527 C C . ASN A 1 212 ? 47.359 2.874 -43.286 1.00 86.44 212 ASN A C 1
ATOM 1529 O O . ASN A 1 212 ? 47.973 1.811 -43.396 1.00 86.44 212 ASN A O 1
ATOM 1533 N N . ALA A 1 213 ? 46.685 3.173 -42.168 1.00 82.44 213 ALA A N 1
ATOM 1534 C CA . ALA A 1 213 ? 46.651 2.261 -41.012 1.00 82.44 213 ALA A CA 1
ATOM 1535 C C . ALA A 1 213 ? 45.461 1.290 -41.003 1.00 82.44 213 ALA A C 1
ATOM 1537 O O . ALA A 1 213 ? 45.649 0.105 -40.728 1.00 82.44 213 ALA A O 1
ATOM 1538 N N . ASP A 1 214 ? 44.257 1.779 -41.317 1.00 84.88 214 ASP A N 1
ATOM 1539 C CA . ASP A 1 214 ? 43.032 0.980 -41.238 1.00 84.88 214 ASP A CA 1
ATOM 1540 C C . ASP A 1 214 ? 42.609 0.512 -42.625 1.00 84.88 214 ASP A C 1
ATOM 1542 O O . ASP A 1 214 ? 42.447 1.301 -43.559 1.00 84.88 214 ASP A O 1
ATOM 1546 N N . ALA A 1 215 ? 42.438 -0.797 -42.762 1.00 81.81 215 ALA A N 1
ATOM 1547 C CA . ALA A 1 215 ? 42.041 -1.400 -44.018 1.00 81.81 215 ALA A CA 1
ATOM 1548 C C . ALA A 1 215 ? 40.513 -1.347 -44.171 1.00 81.81 215 ALA A C 1
ATOM 1550 O O . ALA A 1 215 ? 39.769 -1.784 -43.290 1.00 81.81 215 ALA A O 1
ATOM 1551 N N . LEU A 1 216 ? 40.033 -0.832 -45.307 1.00 85.00 216 LEU A N 1
ATOM 1552 C CA . LEU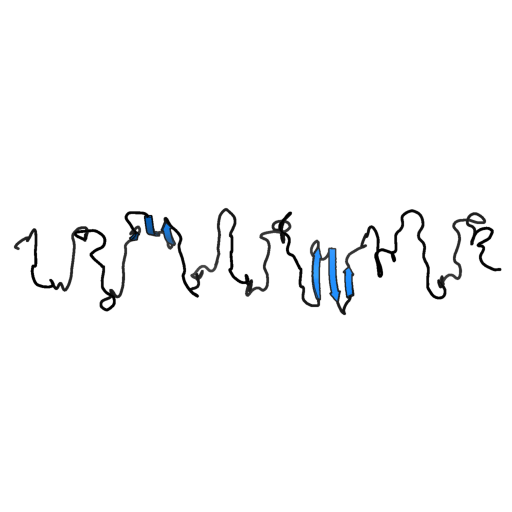 A 1 216 ? 38.621 -0.916 -45.672 1.00 85.00 216 LEU A CA 1
ATOM 1553 C C . LEU A 1 216 ? 38.339 -2.327 -46.203 1.00 85.00 216 LEU A C 1
ATOM 1555 O O . LEU A 1 216 ? 38.446 -2.616 -47.395 1.00 85.00 216 LEU A O 1
ATOM 1559 N N . GLY A 1 217 ? 38.038 -3.229 -45.271 1.00 78.31 217 GLY A N 1
ATOM 1560 C CA . GLY A 1 217 ? 38.048 -4.667 -45.524 1.00 78.31 217 GLY A CA 1
ATOM 1561 C C . GLY A 1 217 ? 39.467 -5.243 -45.518 1.00 78.31 217 GLY A C 1
ATOM 1562 O O . GLY A 1 217 ? 40.458 -4.532 -45.400 1.00 78.31 217 GLY A O 1
ATOM 1563 N N . VAL A 1 218 ? 39.575 -6.564 -45.616 1.00 82.88 218 VAL A N 1
ATOM 1564 C CA . VAL A 1 218 ? 40.851 -7.300 -45.536 1.00 82.88 218 VAL A CA 1
ATOM 1565 C C . VAL A 1 218 ? 40.928 -8.331 -46.666 1.00 82.88 218 VAL A C 1
ATOM 1567 O O . VAL A 1 218 ? 39.902 -8.664 -47.250 1.00 82.88 218 VAL A O 1
ATOM 1570 N N . SER A 1 219 ? 42.126 -8.812 -47.034 1.00 73.00 219 SER A N 1
ATOM 1571 C CA . SER A 1 219 ? 42.318 -9.748 -48.164 1.00 73.00 219 SER A CA 1
ATOM 1572 C C . SER A 1 219 ? 41.306 -10.905 -48.142 1.00 73.00 219 SER A C 1
ATOM 1574 O O . SER A 1 219 ? 41.233 -11.640 -47.161 1.00 73.00 219 SER A O 1
ATOM 1576 N N . GLY A 1 220 ? 40.558 -11.082 -49.239 1.00 68.06 220 GLY A N 1
ATOM 1577 C CA . GLY A 1 220 ? 39.486 -12.083 -49.370 1.00 68.06 220 GLY A CA 1
ATOM 1578 C C . GLY A 1 220 ? 38.087 -11.594 -48.963 1.00 68.06 220 GLY A C 1
ATOM 1579 O O . GLY A 1 220 ? 37.101 -12.213 -49.349 1.00 68.06 220 GLY A O 1
ATOM 1580 N N . THR A 1 221 ? 37.993 -10.472 -48.250 1.00 66.50 221 THR A N 1
ATOM 1581 C CA . THR A 1 221 ? 36.748 -9.790 -47.847 1.00 66.50 221 THR A CA 1
ATOM 1582 C C . THR A 1 221 ? 36.898 -8.270 -47.983 1.00 66.50 221 THR A C 1
ATOM 1584 O O . THR A 1 221 ? 36.488 -7.499 -47.112 1.00 66.50 221 THR A O 1
ATOM 1587 N N . ALA A 1 222 ? 37.585 -7.838 -49.036 1.00 79.81 222 ALA A N 1
ATOM 1588 C CA . ALA A 1 222 ? 37.741 -6.433 -49.365 1.00 79.81 222 ALA A CA 1
ATOM 1589 C C . ALA A 1 222 ? 36.425 -5.892 -49.930 1.00 79.81 222 ALA A C 1
ATOM 1591 O O . ALA A 1 222 ? 35.645 -6.635 -50.531 1.00 79.81 222 ALA A O 1
ATOM 1592 N N . TRP A 1 223 ? 36.196 -4.597 -49.752 1.00 82.94 223 TRP A N 1
ATOM 1593 C CA . TRP A 1 223 ? 35.141 -3.918 -50.493 1.00 82.94 223 TRP A CA 1
ATOM 1594 C C . TRP A 1 223 ? 35.463 -4.002 -51.991 1.00 82.94 223 TRP A C 1
ATOM 1596 O O . TRP A 1 223 ? 36.638 -3.980 -52.362 1.00 82.94 223 TRP A O 1
ATOM 1606 N N . SER A 1 224 ? 34.443 -4.158 -52.838 1.00 70.50 224 SER A N 1
ATOM 1607 C CA . SER A 1 224 ? 34.650 -4.136 -54.288 1.00 70.50 224 SER A CA 1
ATOM 1608 C C . SER A 1 224 ? 35.152 -2.764 -54.723 1.00 70.50 224 SER A C 1
ATOM 1610 O O . SER A 1 224 ? 34.749 -1.746 -54.154 1.00 70.50 224 SER A O 1
ATOM 1612 N N . ASP A 1 225 ? 36.016 -2.771 -55.726 1.00 70.06 225 ASP A N 1
ATOM 1613 C CA . ASP A 1 225 ? 36.504 -1.588 -56.424 1.00 70.06 225 ASP A CA 1
ATOM 1614 C C . ASP A 1 225 ? 35.430 -0.901 -57.285 1.00 70.06 225 ASP A C 1
ATOM 1616 O O . ASP A 1 225 ? 34.448 -1.565 -57.699 1.00 70.06 225 ASP A O 1
#

Foldseek 3Di:
DDDDPDDDDPPDDDDDPDDDDPDDDDDPDPPPDDDADPVGDDPDDDDDAQDWDDDPNNQWIWHDDDNDTDIPHDDDDDDDPDDDDDDDPPDDRDDDDPDDDDDDDPDDDDDDDPVPDDDDPDPPHDDQFDPPTHDPDDDDDQQDWDDDPNNCWIFGHDPNDTDIDNDDDDDCWAADDDPVRTFHCPDDGDDDDDPDPPPDDPVRDDDDPDDPDDACADVPGHDDD

pLDDT: mean 84.84, std 13.28, range [32.41, 98.12]

Secondary structure (DSSP, 8-state):
----S-----SSPPP-S----SS----SSTTT--SS-SS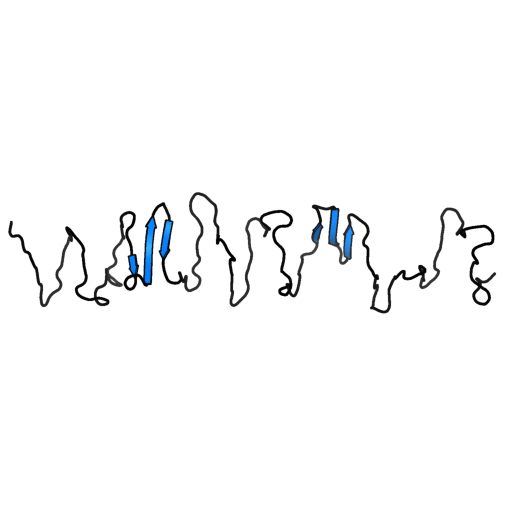S--S-----TT-EEEETTTTEEEEEETTEEEEESS-----TT------SSS-------SS------SSPPP---TTS----SSTTT--SSBTTB--S-----TT-EEEEGGGTEEEEEETTEEEEESSPPP-S-EESSSTTSEE--SSS-----SS------TTS----SSTTTS-SEETTEEPP-

Mean predicted aligned error: 10.57 Å

Sequence (225 aa):
MAQWRKVVVSGSTAEFNHVSASGNLVPVTTDLSSLGTSTLNFSDLFLDSGAVVNFNSGDMTLTHASNEVQVDGGDLVIESTNKIGFGGAPSTDYIQKSTDVKIVAAADITLDPAGGNVKPASNDDSALGVAGTGWSDLFLAEGAVINWDSGDFTATQTNNLLALSGGNTRVDRLEVDSANDYVDVDTDLKVVAAADITLDPGGNNVKPGSDNADALGVSGTAWSD

Solvent-accessible surface area (backbone atoms only — not comparable to full-atom values): 16593 Å² total; per-residue (Å²): 130,91,81,79,90,74,87,86,79,79,97,62,85,86,86,76,97,75,89,84,68,102,61,88,90,76,72,97,52,87,96,73,73,71,92,60,50,101,88,47,70,71,95,74,86,88,73,65,88,68,42,71,52,68,40,85,90,65,56,30,35,41,37,37,56,96,96,42,78,46,77,45,60,82,78,93,79,74,68,83,94,60,77,90,79,67,84,60,92,77,91,69,72,78,90,82,67,101,59,87,86,84,85,86,61,98,69,79,86,85,87,82,52,94,86,76,66,88,77,56,94,49,89,96,64,65,73,93,54,51,95,98,49,68,73,95,76,88,90,74,63,91,62,41,69,50,68,39,83,94,58,51,33,36,45,29,43,53,97,95,38,80,47,72,44,64,68,87,85,87,68,93,58,47,66,78,84,42,99,87,39,65,58,60,73,92,84,64,84,82,85,85,56,94,73,73,73,78,83,81,48,96,85,79,62,92,80,68,94,48,92,92,70,62,69,76,48,46,95,98,59,50,68,83,132

Organism: NCBI:txid408172

Radius of gyration: 39.44 Å; Cα contacts (8 Å, |Δi|>4): 132; chains: 1; bounding box: 91×33×117 Å